Protein AF-A0AAV6GV38-F1 (afdb_monomer)

Organism: NCBI:txid278164

Secondary structure (DSSP, 8-state):
--HHHHHHHHHHHHHHHHHHHHHTTS---PPPP-----------------------S-----------HHHHHHHHHHHHHHHHHHHHHHHHHHHHHHHHHHHHH-TTSHHHHHHHHHHHHHHHHHHHHHHHHHHHHHHHHHHHHHHHH-TTSHHHHHHHHHHHHHHHHHHHHHHHHHHHHHHHHHHHHHHHHHHHHHHTT-

Sequence (202 aa):
MMRDRLSHLQALSESEEHLAQLEESEYGEGPGLDGDDAVSVATVSVVDTFTSVDLEEDLAPQAVVWDNGEEVEEVLVEAQEVRREVQMMRLDVRRLREQNARLLSEPTRTTTIKRDSNAIAGDIKTRGQDTLARLRKMDAHARELEDEHGVNSAVARIARTQYACLSNGFRDAMADYNAAEMSHRDTCKAHIQRQMEIVGRD

Solvent-accessible surface area (backbone atoms only — not comparable to full-atom values): 11869 Å² total; per-residue (Å²): 132,68,65,68,59,52,54,54,51,50,54,51,54,58,50,53,58,58,52,56,62,56,63,70,67,79,76,76,85,83,85,81,92,82,85,90,85,90,82,83,93,74,90,79,77,91,70,85,84,73,82,76,75,80,81,79,75,78,75,67,84,75,75,76,76,77,78,59,58,65,62,43,48,53,48,48,54,55,46,50,54,51,50,51,51,42,52,51,44,44,52,48,42,52,51,33,48,53,38,55,51,44,47,73,76,37,76,90,54,38,71,62,45,48,52,53,34,53,49,44,56,48,51,44,53,53,52,49,52,54,48,50,54,50,52,51,51,45,50,51,52,21,49,52,37,22,74,75,62,33,72,84,29,69,57,18,44,50,31,46,50,49,42,54,53,49,53,50,53,39,51,52,42,52,51,51,40,53,50,47,53,50,52,48,51,53,50,52,50,54,51,52,51,52,53,50,59,62,66,69,71,114

Mean predicted aligned error: 16.33 Å

Structure (mmCIF, N/CA/C/O backbone):
data_AF-A0AAV6GV38-F1
#
_entry.id   AF-A0AAV6GV38-F1
#
loop_
_atom_site.group_PDB
_atom_site.id
_atom_site.type_symbol
_atom_site.label_atom_id
_atom_site.label_alt_id
_atom_site.label_comp_id
_atom_site.label_asym_id
_atom_site.label_entity_id
_atom_site.label_seq_id
_atom_site.pdbx_PDB_ins_code
_atom_site.Cartn_x
_atom_site.Cartn_y
_atom_site.Cartn_z
_atom_site.occupancy
_atom_site.B_iso_or_equiv
_atom_site.auth_seq_id
_atom_site.auth_comp_id
_atom_site.auth_asym_id
_atom_site.auth_atom_id
_atom_site.pdbx_PDB_model_num
ATOM 1 N N . MET A 1 1 ? -37.420 -20.031 -19.394 1.00 60.53 1 MET A N 1
ATOM 2 C CA . MET A 1 1 ? -35.999 -19.845 -19.025 1.00 60.53 1 MET A CA 1
ATOM 3 C C . MET A 1 1 ? -35.378 -20.978 -18.193 1.00 60.53 1 MET A C 1
ATOM 5 O O . MET A 1 1 ? -34.167 -20.957 -18.052 1.00 60.53 1 MET A O 1
ATOM 9 N N . MET A 1 2 ? -36.115 -21.978 -17.671 1.00 57.03 2 MET A N 1
ATOM 10 C CA . MET A 1 2 ? -35.484 -23.164 -17.033 1.00 57.03 2 MET A CA 1
ATOM 11 C C . MET A 1 2 ? -35.423 -24.418 -17.925 1.00 57.03 2 MET A C 1
ATOM 13 O O . MET A 1 2 ? -34.635 -25.311 -17.644 1.00 57.03 2 MET A O 1
ATOM 17 N N . ARG A 1 3 ? -36.212 -24.488 -19.010 1.00 56.91 3 ARG A N 1
ATOM 18 C CA . ARG A 1 3 ? -36.193 -25.631 -19.943 1.00 56.91 3 ARG A CA 1
ATOM 19 C C . ARG A 1 3 ? -34.874 -25.751 -20.710 1.00 56.91 3 ARG A C 1
ATOM 21 O O . ARG A 1 3 ? -34.364 -26.854 -20.815 1.00 56.91 3 ARG A O 1
ATOM 28 N N . ASP A 1 4 ? -34.288 -24.627 -21.125 1.00 62.75 4 ASP A N 1
ATOM 29 C CA . ASP A 1 4 ? -33.063 -24.619 -21.944 1.00 62.75 4 ASP A CA 1
ATOM 30 C C . ASP A 1 4 ? -31.820 -25.123 -21.199 1.00 62.75 4 ASP A C 1
ATOM 32 O O . ASP A 1 4 ? -30.881 -25.627 -21.806 1.00 62.75 4 ASP A O 1
ATOM 36 N N . ARG A 1 5 ? -31.808 -25.016 -19.865 1.00 69.31 5 ARG A N 1
ATOM 37 C CA . ARG A 1 5 ? -30.704 -25.539 -19.049 1.00 69.31 5 ARG A CA 1
ATOM 38 C C . ARG A 1 5 ? -30.784 -27.051 -18.860 1.00 69.31 5 ARG A C 1
ATOM 40 O O . ARG A 1 5 ? -29.746 -27.688 -18.727 1.00 69.31 5 ARG A O 1
ATOM 47 N N . LEU A 1 6 ? -31.991 -27.619 -18.867 1.00 64.00 6 LEU A N 1
ATOM 48 C CA . LEU A 1 6 ? -32.180 -29.064 -18.733 1.00 64.00 6 LEU A CA 1
ATOM 49 C C . LEU A 1 6 ? -31.810 -29.798 -20.025 1.00 64.00 6 LEU A C 1
ATOM 51 O O . LEU A 1 6 ? -31.138 -30.821 -19.967 1.00 64.00 6 LEU A O 1
ATOM 55 N N . SER A 1 7 ? -32.169 -29.239 -21.182 1.00 72.44 7 SER A N 1
ATOM 56 C CA . SER A 1 7 ? -31.786 -29.792 -22.486 1.00 72.44 7 SER A CA 1
ATOM 57 C C . SER A 1 7 ? -30.274 -29.740 -22.723 1.00 72.44 7 SER A C 1
ATOM 59 O O . SER A 1 7 ? -29.716 -30.689 -23.261 1.00 72.44 7 SER A O 1
ATOM 61 N N . HIS A 1 8 ? -29.587 -28.689 -22.261 1.00 71.56 8 HIS A N 1
ATOM 62 C CA . HIS A 1 8 ? -28.124 -28.616 -22.351 1.00 71.56 8 HIS A CA 1
ATOM 63 C C . HIS A 1 8 ? -27.420 -29.635 -21.439 1.00 71.56 8 HIS A C 1
ATOM 65 O O . HIS A 1 8 ? -26.367 -30.152 -21.797 1.00 71.56 8 HIS A O 1
ATOM 71 N N . LEU A 1 9 ? -27.980 -29.943 -20.264 1.00 70.50 9 LEU A N 1
ATOM 72 C CA . LEU A 1 9 ? -27.417 -30.973 -19.383 1.00 70.50 9 LEU A CA 1
ATOM 73 C C . LEU A 1 9 ? -27.685 -32.393 -19.900 1.00 70.50 9 LEU A C 1
ATOM 75 O O . LEU A 1 9 ? -26.805 -33.239 -19.783 1.00 70.50 9 LEU A O 1
ATOM 79 N N . GLN A 1 10 ? -28.839 -32.647 -20.527 1.00 67.25 10 GLN A N 1
ATOM 80 C CA . GLN A 1 10 ? -29.093 -33.935 -21.189 1.00 67.25 10 GLN A CA 1
ATOM 81 C C . GLN A 1 10 ? -28.156 -34.164 -22.380 1.00 67.25 10 GLN A C 1
ATOM 83 O O . GLN A 1 10 ? -27.603 -35.249 -22.503 1.00 67.25 10 GLN A O 1
ATOM 88 N N . ALA A 1 11 ? -27.887 -33.133 -23.187 1.00 68.25 11 ALA A N 1
ATOM 89 C CA . ALA A 1 11 ? -26.961 -33.244 -24.315 1.00 68.25 11 ALA A CA 1
ATOM 90 C C . ALA A 1 11 ? -25.514 -33.556 -23.884 1.00 68.25 11 ALA A C 1
ATOM 92 O O . ALA A 1 11 ? -24.800 -34.266 -24.587 1.00 68.25 11 ALA A O 1
ATOM 93 N N . LEU A 1 12 ? -25.077 -33.050 -22.723 1.00 69.00 12 LEU A N 1
ATOM 94 C CA . LEU A 1 12 ? -23.755 -33.374 -22.176 1.00 69.00 12 LEU A CA 1
ATOM 95 C C . LEU A 1 12 ? -23.688 -34.822 -21.670 1.00 69.00 12 LEU A C 1
ATOM 97 O O . LEU A 1 12 ? -22.706 -35.505 -21.950 1.00 69.00 12 LEU A O 1
ATOM 101 N N . SER A 1 13 ? -24.751 -35.303 -21.018 1.00 69.31 13 SER A N 1
ATOM 102 C CA . SER A 1 13 ? -24.860 -36.695 -20.557 1.00 69.31 13 SER A CA 1
ATOM 103 C C . SER A 1 13 ? -24.830 -37.692 -21.720 1.00 69.31 13 SER A C 1
ATOM 105 O O . SER A 1 13 ? -24.136 -38.698 -21.645 1.00 69.31 13 SER A O 1
ATOM 107 N N . GLU A 1 14 ? -25.535 -37.398 -22.816 1.00 68.88 14 GLU A N 1
ATOM 108 C CA . GLU A 1 14 ? -25.536 -38.241 -24.021 1.00 68.88 14 GLU A CA 1
ATOM 109 C C . GLU A 1 14 ? -24.159 -38.250 -24.716 1.00 68.88 14 GLU A C 1
ATOM 111 O O . GLU A 1 14 ? -23.768 -39.249 -25.318 1.00 68.88 14 GLU A O 1
ATOM 116 N N . SER A 1 15 ? -23.385 -37.162 -24.600 1.00 64.12 15 SER A N 1
ATOM 117 C CA . SER A 1 15 ? -22.024 -37.092 -25.151 1.00 64.12 15 SER A CA 1
ATOM 118 C C . SER A 1 15 ? -20.988 -37.874 -24.330 1.00 64.12 15 SER A C 1
ATOM 120 O O . SER A 1 15 ? -20.063 -38.438 -24.913 1.00 64.12 15 SER A O 1
ATOM 122 N N . GLU A 1 16 ? -21.153 -37.958 -23.004 1.00 62.72 16 GLU A N 1
ATOM 123 C CA . GLU A 1 16 ? -20.277 -38.748 -22.122 1.00 62.72 16 GLU A CA 1
ATOM 124 C C . GLU A 1 16 ? -20.465 -40.256 -22.338 1.00 62.72 16 GLU A C 1
ATOM 126 O O . GLU A 1 16 ? -19.482 -40.995 -22.387 1.00 62.72 16 GLU A O 1
ATOM 131 N N . GLU A 1 17 ? -21.700 -40.714 -22.565 1.00 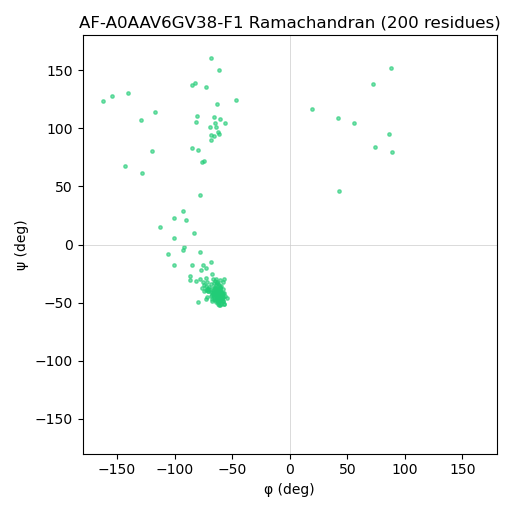59.31 17 GLU A N 1
ATOM 132 C CA . GLU A 1 17 ? -21.974 -42.121 -22.893 1.00 59.31 17 GLU A CA 1
ATOM 133 C C . GLU A 1 17 ? -21.335 -42.546 -24.227 1.00 59.31 17 GLU A C 1
ATOM 135 O O . GLU A 1 17 ? -20.883 -43.684 -24.372 1.00 59.31 17 GLU A O 1
ATOM 140 N N . HIS A 1 18 ? -21.235 -41.627 -25.190 1.00 51.41 18 HIS A N 1
ATOM 141 C CA . HIS A 1 18 ? -20.585 -41.885 -26.476 1.00 51.41 18 HIS A CA 1
ATOM 142 C C . HIS A 1 18 ? -19.047 -41.876 -26.382 1.00 51.41 18 HIS A C 1
ATOM 144 O O . HIS A 1 18 ? -18.374 -42.474 -27.225 1.00 51.41 18 HIS A O 1
ATOM 150 N N . LEU A 1 19 ? -18.480 -41.221 -25.362 1.00 53.31 19 LEU A N 1
ATOM 151 C CA . LEU A 1 19 ? -17.041 -41.233 -25.090 1.00 53.31 19 LEU A CA 1
ATOM 152 C C . LEU A 1 19 ? -16.612 -42.558 -24.438 1.00 53.31 19 LEU A C 1
ATOM 154 O O . LEU A 1 19 ? -15.578 -43.111 -24.803 1.00 53.31 19 LEU A O 1
ATOM 158 N N . ALA A 1 20 ? -17.448 -43.110 -23.550 1.00 57.47 20 ALA A N 1
ATOM 159 C CA . ALA A 1 20 ? -17.208 -44.402 -22.903 1.00 57.47 20 ALA A CA 1
ATOM 160 C C . ALA A 1 20 ? -17.230 -45.584 -23.896 1.00 57.47 20 ALA A C 1
ATOM 162 O O . ALA A 1 20 ? -16.459 -46.528 -23.756 1.00 57.47 20 ALA A O 1
ATOM 163 N N . GLN A 1 21 ? -18.052 -45.508 -24.951 1.00 53.94 21 GLN A N 1
ATOM 164 C CA . GLN A 1 21 ? -18.095 -46.535 -26.006 1.00 53.94 21 GLN A CA 1
ATOM 165 C C . GLN A 1 21 ? -16.868 -46.520 -26.933 1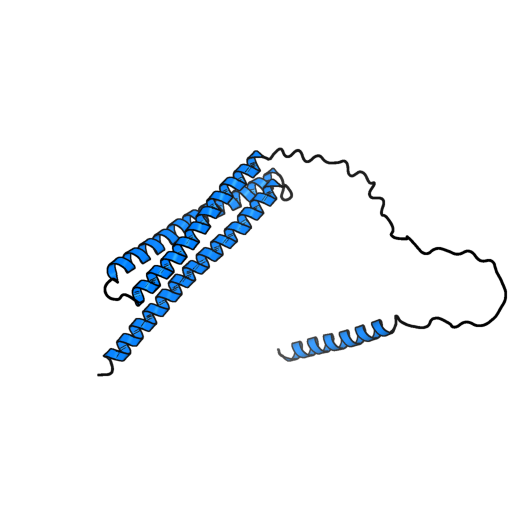.00 53.94 21 GLN A C 1
ATOM 167 O O . GLN A 1 21 ? -16.592 -47.521 -27.592 1.00 53.94 21 GLN A O 1
ATOM 172 N N . LEU A 1 22 ? -16.121 -45.411 -26.995 1.00 52.25 22 LEU A N 1
ATOM 173 C CA . LEU A 1 22 ? -14.872 -45.340 -27.761 1.00 52.25 22 LEU A CA 1
ATOM 174 C C . LEU A 1 22 ? -13.693 -45.944 -26.981 1.00 52.25 22 LEU A C 1
ATOM 176 O O . LEU A 1 22 ? -12.823 -46.559 -27.596 1.00 52.25 22 LEU A O 1
ATOM 180 N N . GLU A 1 23 ? -13.706 -45.847 -25.648 1.00 52.12 23 GLU A N 1
ATOM 181 C CA . GLU A 1 23 ? -12.650 -46.369 -24.767 1.00 52.12 23 GLU A CA 1
ATOM 182 C C . GLU A 1 23 ? -12.664 -47.911 -24.668 1.00 52.12 23 GLU A C 1
ATOM 184 O O . GLU A 1 23 ? -11.613 -48.539 -24.560 1.00 52.12 23 GLU A O 1
ATOM 189 N N . GLU A 1 24 ? -13.830 -48.555 -24.821 1.00 48.19 24 GLU A N 1
ATOM 190 C CA . GLU A 1 24 ? -13.944 -50.027 -24.860 1.00 48.19 24 GLU A CA 1
ATOM 191 C C . GLU A 1 24 ? -13.531 -50.661 -26.206 1.00 48.19 24 GLU A C 1
ATOM 193 O O . GLU A 1 24 ? -13.438 -51.885 -26.306 1.00 48.19 24 GLU A O 1
ATOM 198 N N . SER A 1 25 ? -13.236 -49.863 -27.242 1.00 42.81 25 SER A N 1
ATOM 199 C CA . SER A 1 25 ? -12.821 -50.374 -28.562 1.00 42.81 25 SER A CA 1
ATOM 200 C C . SER A 1 25 ? -11.300 -50.497 -28.757 1.00 42.81 25 SER A C 1
ATOM 202 O O . SER A 1 25 ? -10.858 -51.053 -29.761 1.00 42.81 25 SER A O 1
ATOM 204 N N . GLU A 1 26 ? -10.492 -50.046 -27.787 1.00 46.06 26 GLU A N 1
ATOM 205 C CA . GLU A 1 26 ? -9.019 -50.035 -27.860 1.00 46.06 26 GLU A CA 1
ATOM 206 C C . GLU A 1 26 ? -8.350 -51.197 -27.091 1.00 46.06 26 GLU A C 1
ATOM 208 O O . GLU A 1 26 ? -7.183 -51.119 -26.722 1.00 46.06 26 GLU A O 1
ATOM 213 N N . TYR A 1 27 ? -9.060 -52.309 -26.853 1.00 43.47 27 TYR A N 1
ATOM 214 C CA . TYR A 1 27 ? -8.482 -53.530 -26.264 1.00 43.47 27 TYR A CA 1
ATOM 215 C C . TYR A 1 27 ? -9.096 -54.804 -26.874 1.00 43.47 27 TYR A C 1
ATOM 217 O O . TYR A 1 27 ? -9.803 -55.558 -26.208 1.00 43.47 27 TYR A O 1
ATOM 225 N N . GLY A 1 28 ? -8.827 -55.052 -28.160 1.00 40.06 28 GLY A N 1
ATOM 226 C CA . GLY A 1 28 ? -9.251 -56.261 -28.877 1.00 40.06 28 GLY A CA 1
ATOM 227 C C . GLY A 1 28 ? -8.082 -57.125 -29.368 1.00 40.06 28 GLY A C 1
ATOM 228 O O . GLY A 1 28 ? -7.344 -56.714 -30.253 1.00 40.06 28 G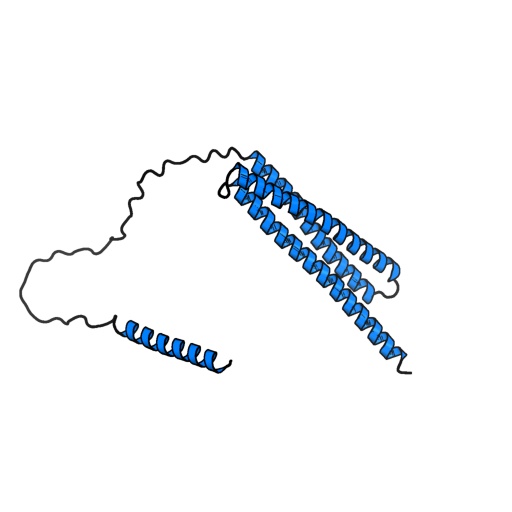LY A O 1
ATOM 229 N N . GLU A 1 29 ? -7.978 -58.328 -28.792 1.00 39.69 29 GLU A N 1
ATOM 230 C CA . GLU A 1 29 ? -7.448 -59.588 -29.359 1.00 39.69 29 GLU A CA 1
ATOM 231 C C . GLU A 1 29 ? -6.021 -59.644 -29.948 1.00 39.69 29 GLU A C 1
ATOM 233 O O . GLU A 1 29 ? -5.762 -59.324 -31.106 1.00 39.69 29 GLU A O 1
ATOM 238 N N . GLY A 1 30 ? -5.105 -60.253 -29.183 1.00 48.97 30 GLY A N 1
ATOM 239 C CA . GLY A 1 30 ? -3.930 -60.935 -29.738 1.00 48.97 30 GLY A CA 1
ATOM 240 C C . GLY A 1 30 ? -4.279 -62.377 -30.149 1.00 48.97 30 GLY A C 1
ATOM 241 O O . GLY A 1 30 ? -4.967 -63.057 -29.384 1.00 48.97 30 GLY A O 1
ATOM 242 N N . PRO A 1 31 ? -3.824 -62.886 -31.311 1.00 43.34 31 PRO A N 1
ATOM 243 C CA . PRO A 1 31 ? -4.108 -64.259 -31.704 1.00 43.34 31 PRO A CA 1
ATOM 244 C C . PRO A 1 31 ? -3.138 -65.246 -31.040 1.00 43.34 31 PRO A C 1
ATOM 246 O O . PRO A 1 31 ? -1.937 -64.997 -30.916 1.00 43.34 31 PRO A O 1
ATOM 249 N N . GLY A 1 32 ? -3.708 -66.373 -30.610 1.00 40.00 32 GLY A N 1
ATOM 250 C CA . GLY A 1 32 ? -3.024 -67.509 -30.008 1.00 40.00 32 GLY A CA 1
ATOM 251 C C . GLY A 1 32 ? -2.119 -68.277 -30.974 1.00 40.00 32 GLY A C 1
ATOM 252 O O . GLY A 1 32 ? -2.223 -68.184 -32.194 1.00 40.00 32 GLY A O 1
ATOM 253 N N . LEU A 1 33 ? -1.208 -69.030 -30.364 1.00 43.12 33 LEU A N 1
ATOM 254 C CA . LEU A 1 33 ? -0.231 -69.911 -30.994 1.00 43.12 33 LEU A CA 1
ATOM 255 C C . LEU A 1 33 ? -0.903 -71.171 -31.554 1.00 43.12 33 LEU A C 1
ATOM 257 O O . LEU A 1 33 ? -1.646 -71.799 -30.811 1.00 43.12 33 LEU A O 1
ATOM 261 N N . ASP A 1 34 ? -0.548 -71.576 -32.778 1.00 36.25 34 ASP A N 1
ATOM 262 C CA . ASP A 1 34 ? -0.490 -72.983 -33.210 1.00 36.25 34 ASP A CA 1
ATOM 263 C C . ASP A 1 34 ? 0.367 -73.136 -34.493 1.00 36.25 34 ASP A C 1
ATOM 265 O O . ASP A 1 34 ? 0.073 -72.527 -35.518 1.00 36.25 34 ASP A O 1
ATOM 269 N N . GLY A 1 35 ? 1.404 -73.986 -34.429 1.00 37.22 35 GLY A N 1
ATOM 270 C CA . GLY A 1 35 ? 1.782 -74.914 -35.513 1.00 37.22 35 GLY A CA 1
ATOM 271 C C . GLY A 1 35 ? 2.703 -74.480 -36.670 1.00 37.22 35 GLY A C 1
ATOM 272 O O . GLY A 1 35 ? 2.217 -74.082 -37.719 1.00 37.22 35 GLY A O 1
ATOM 273 N N . ASP A 1 36 ? 3.999 -74.776 -36.492 1.00 38.00 36 ASP A N 1
ATOM 274 C CA . ASP A 1 36 ? 4.986 -75.342 -37.442 1.00 38.00 36 ASP A CA 1
ATOM 275 C C . ASP A 1 36 ? 5.607 -74.559 -38.636 1.00 38.00 36 ASP A C 1
ATOM 277 O O . ASP A 1 36 ? 4.959 -73.882 -39.426 1.00 38.00 36 ASP A O 1
ATOM 281 N N . ASP A 1 37 ? 6.926 -74.798 -38.765 1.00 37.69 37 ASP A N 1
ATOM 282 C CA . ASP A 1 37 ? 7.889 -74.544 -39.857 1.00 37.69 37 ASP A CA 1
ATOM 283 C C . ASP A 1 37 ? 8.670 -73.203 -39.957 1.00 37.69 37 ASP A C 1
ATOM 285 O O . ASP A 1 37 ? 8.427 -72.319 -40.772 1.00 37.69 37 ASP A O 1
ATOM 289 N N . ALA A 1 38 ? 9.726 -73.152 -39.127 1.00 46.44 38 ALA A N 1
ATOM 290 C CA . ALA A 1 38 ? 11.119 -72.729 -39.374 1.00 46.44 38 ALA A CA 1
ATOM 291 C C . ALA A 1 38 ? 11.450 -71.485 -40.231 1.00 46.44 38 ALA A C 1
ATOM 293 O O . ALA A 1 38 ? 11.529 -71.610 -41.444 1.00 46.44 38 ALA A O 1
ATOM 294 N N . VAL A 1 39 ? 11.936 -70.393 -39.600 1.00 37.84 39 VAL A N 1
ATOM 295 C CA . VAL A 1 39 ? 13.066 -69.558 -40.099 1.00 37.84 39 VAL A CA 1
ATOM 296 C C . VAL A 1 39 ? 13.797 -68.831 -38.941 1.00 37.84 39 VAL A C 1
ATOM 298 O O . VAL A 1 39 ? 13.189 -68.137 -38.138 1.00 37.84 39 VAL A O 1
ATOM 301 N N . SER A 1 40 ? 15.126 -69.009 -38.908 1.00 43.62 40 SER A N 1
ATOM 302 C CA . SER A 1 40 ? 16.222 -68.176 -38.358 1.00 43.62 40 SER A CA 1
ATOM 303 C C . SER A 1 40 ? 15.933 -67.086 -37.304 1.00 43.62 40 SER A C 1
ATOM 305 O O . SER A 1 40 ? 15.381 -66.029 -37.593 1.00 43.62 40 SER A O 1
ATOM 307 N N . VAL A 1 41 ? 16.514 -67.281 -36.117 1.00 41.53 41 VAL A N 1
ATOM 308 C CA . VAL A 1 41 ? 16.600 -66.334 -34.993 1.00 41.53 41 VAL A CA 1
ATOM 309 C C . VAL A 1 41 ? 17.409 -65.079 -35.353 1.00 41.53 41 VAL A C 1
ATOM 311 O O . VAL A 1 41 ? 18.607 -65.164 -35.617 1.00 41.53 41 VAL A O 1
ATOM 314 N N . ALA A 1 42 ? 16.782 -63.907 -35.250 1.00 42.66 42 ALA A N 1
ATOM 315 C CA . ALA A 1 42 ? 17.460 -62.636 -35.007 1.00 42.66 42 ALA A CA 1
ATOM 316 C C . ALA A 1 42 ? 16.761 -61.944 -33.829 1.00 42.66 42 ALA A C 1
ATOM 318 O O . ALA A 1 42 ? 15.627 -61.484 -33.934 1.00 42.66 42 ALA A O 1
ATOM 319 N N . THR A 1 43 ? 17.423 -61.923 -32.675 1.00 39.94 43 THR A N 1
ATOM 320 C CA . THR A 1 43 ? 16.964 -61.221 -31.474 1.00 39.94 43 THR A CA 1
ATOM 321 C C . THR A 1 43 ? 17.055 -59.714 -31.705 1.00 39.94 43 THR A C 1
ATOM 323 O O . THR A 1 43 ? 18.143 -59.142 -31.621 1.00 39.94 43 THR A O 1
ATOM 326 N N . VAL A 1 44 ? 15.929 -59.066 -32.005 1.00 42.16 44 VAL A N 1
ATOM 327 C CA . VAL A 1 44 ? 15.835 -57.601 -32.026 1.00 42.16 44 VAL A CA 1
ATOM 328 C C . VAL A 1 44 ? 15.631 -57.124 -30.591 1.00 42.16 44 VAL A C 1
ATOM 330 O O . VAL A 1 44 ? 14.568 -57.292 -29.999 1.00 42.16 44 VAL A O 1
ATOM 333 N N . SER A 1 45 ? 16.698 -56.570 -30.021 1.00 43.50 45 SER A N 1
ATOM 334 C CA . SER A 1 45 ? 16.682 -55.839 -28.757 1.00 43.50 45 SER A CA 1
ATOM 335 C C . SER A 1 45 ? 15.844 -54.573 -28.929 1.00 43.50 45 SER A C 1
ATOM 337 O O . SER A 1 45 ? 16.297 -53.616 -29.550 1.00 43.50 45 SER A O 1
ATOM 339 N N . VAL A 1 46 ? 14.627 -54.563 -28.387 1.00 50.16 46 VAL A N 1
ATOM 340 C CA . VAL A 1 46 ? 13.797 -53.356 -28.292 1.00 50.16 46 VAL A CA 1
ATOM 341 C C . VAL A 1 46 ? 14.285 -52.540 -27.098 1.00 50.16 46 VAL A C 1
ATOM 343 O O . VAL A 1 46 ? 13.748 -52.647 -26.000 1.00 50.16 46 VAL A O 1
ATOM 346 N N . VAL A 1 47 ? 15.351 -51.769 -27.297 1.00 45.38 47 VAL A N 1
ATOM 347 C CA . VAL A 1 47 ? 15.763 -50.704 -26.376 1.00 45.38 47 VAL A CA 1
ATOM 348 C C . VAL A 1 47 ? 16.244 -49.527 -27.223 1.00 45.38 47 VAL A C 1
ATOM 350 O O . VAL A 1 47 ? 17.044 -49.714 -28.135 1.00 45.38 47 VAL A O 1
ATOM 353 N N . ASP A 1 48 ? 15.720 -48.347 -26.898 1.00 48.12 48 ASP A N 1
ATOM 354 C CA . ASP A 1 48 ? 15.990 -47.024 -27.467 1.00 48.12 48 ASP A CA 1
ATOM 355 C C . ASP A 1 48 ? 15.408 -46.721 -28.848 1.00 48.12 48 ASP A C 1
ATOM 357 O O . ASP A 1 48 ? 16.066 -46.714 -29.885 1.00 48.12 48 ASP A O 1
ATOM 361 N N . THR A 1 49 ? 14.143 -46.311 -28.836 1.00 47.81 49 THR A N 1
ATOM 362 C CA . THR A 1 49 ? 13.666 -45.313 -29.800 1.00 47.81 49 THR A CA 1
ATOM 363 C C . THR A 1 49 ? 12.965 -44.190 -29.047 1.00 47.81 49 THR A C 1
ATOM 365 O O . THR A 1 49 ? 11.780 -43.931 -29.222 1.00 47.81 49 THR A O 1
ATOM 368 N N . PHE A 1 50 ? 13.715 -43.511 -28.177 1.00 43.06 50 PHE A N 1
ATOM 369 C CA . PHE A 1 50 ? 13.444 -42.102 -27.913 1.00 43.06 50 PHE A CA 1
ATOM 370 C C . PHE A 1 50 ? 14.086 -41.357 -29.077 1.00 43.06 50 PHE A C 1
ATOM 372 O O . PHE A 1 50 ? 15.306 -41.369 -29.237 1.00 43.06 50 PHE A O 1
ATOM 379 N N . THR A 1 51 ? 13.275 -40.770 -29.945 1.00 51.09 51 THR A N 1
ATOM 380 C CA . THR A 1 51 ? 13.763 -39.872 -30.989 1.00 51.09 51 THR A CA 1
ATOM 381 C C . THR A 1 51 ? 14.416 -38.668 -30.318 1.00 51.09 51 THR A C 1
ATOM 383 O O . THR A 1 51 ? 13.729 -37.740 -29.894 1.00 51.09 51 THR A O 1
ATOM 386 N N . SER A 1 52 ? 15.743 -38.707 -30.190 1.00 53.53 52 SER A N 1
ATOM 387 C CA . SER A 1 52 ? 16.559 -37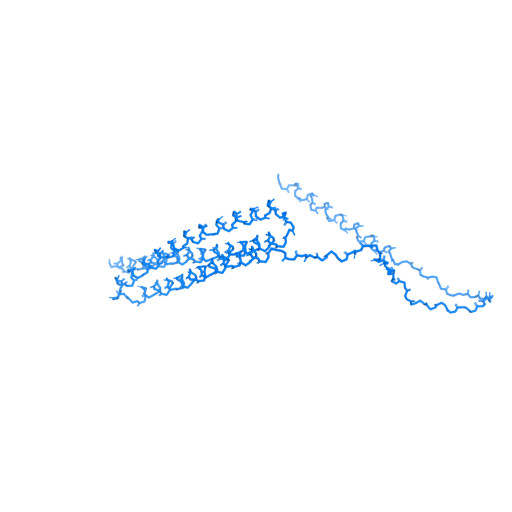.533 -29.907 1.00 53.53 52 SER A CA 1
ATOM 388 C C . SER A 1 52 ? 16.406 -36.600 -31.101 1.00 53.53 52 SER A C 1
ATOM 390 O O . SER A 1 52 ? 16.951 -36.858 -32.172 1.00 53.53 52 SER A O 1
ATOM 392 N N . VAL A 1 53 ? 15.580 -35.567 -30.951 1.00 50.59 53 VAL A N 1
ATOM 393 C CA . VAL A 1 53 ? 15.556 -34.455 -31.898 1.00 50.59 53 VAL A CA 1
ATOM 394 C C . VAL A 1 53 ? 16.908 -33.770 -31.751 1.00 50.59 53 VAL A C 1
ATOM 396 O O . VAL A 1 53 ? 17.195 -33.199 -30.700 1.00 50.59 53 VAL A O 1
ATOM 399 N N . ASP A 1 54 ? 17.750 -33.904 -32.770 1.00 52.12 54 ASP A N 1
ATOM 400 C CA . ASP A 1 54 ? 19.045 -33.238 -32.848 1.00 52.12 54 ASP A CA 1
ATOM 401 C C . ASP A 1 54 ? 18.792 -31.727 -32.942 1.00 52.12 54 ASP A C 1
ATOM 403 O O . ASP A 1 54 ? 18.515 -31.175 -34.005 1.00 52.12 54 ASP A O 1
ATOM 407 N N . LEU A 1 55 ? 18.797 -31.055 -31.790 1.00 55.28 55 LEU A N 1
ATOM 408 C CA . LEU A 1 55 ? 18.689 -29.600 -31.645 1.00 55.28 55 LEU A CA 1
ATOM 409 C C . LEU A 1 55 ? 20.039 -28.927 -31.961 1.00 55.28 55 LEU A C 1
ATOM 411 O O . LEU A 1 55 ? 20.464 -28.012 -31.262 1.00 55.28 55 LEU A O 1
ATOM 415 N N . GLU A 1 56 ? 20.724 -29.379 -33.015 1.00 53.38 56 GLU A N 1
ATOM 416 C CA . GLU A 1 56 ? 21.941 -28.745 -33.543 1.00 53.38 56 GLU A CA 1
ATOM 417 C C . GLU A 1 56 ? 21.626 -27.686 -34.619 1.00 53.38 56 GLU A C 1
ATOM 419 O O . GLU A 1 56 ? 22.479 -27.316 -35.424 1.00 53.38 56 GLU A O 1
ATOM 424 N N . GLU A 1 57 ? 20.401 -27.154 -34.639 1.00 55.06 57 GLU A N 1
ATOM 425 C CA . GLU A 1 57 ? 20.052 -25.999 -35.466 1.00 55.06 57 GLU A CA 1
ATOM 426 C C . GLU A 1 57 ? 20.419 -24.703 -34.721 1.00 55.06 57 GLU A C 1
ATOM 428 O O . GLU A 1 57 ? 19.618 -24.105 -34.009 1.00 55.06 57 GLU A O 1
ATOM 433 N N . ASP A 1 58 ? 21.696 -24.336 -34.839 1.00 56.25 58 ASP A N 1
ATOM 434 C CA . ASP A 1 58 ? 22.245 -22.975 -34.748 1.00 56.25 58 ASP A CA 1
ATOM 435 C C . ASP A 1 58 ? 21.699 -22.075 -33.617 1.00 56.25 58 ASP A C 1
ATOM 437 O O . ASP A 1 58 ? 21.407 -20.891 -33.801 1.00 56.25 58 ASP A O 1
ATOM 441 N N . LEU A 1 59 ? 21.609 -22.607 -32.393 1.00 54.97 59 LEU A N 1
ATOM 442 C CA . LEU A 1 59 ? 21.532 -21.775 -31.192 1.00 54.97 59 LEU A CA 1
ATOM 443 C C . LEU A 1 59 ? 22.925 -21.207 -30.923 1.00 54.97 59 LEU A C 1
ATOM 445 O O . LEU A 1 59 ? 23.614 -21.616 -29.985 1.00 54.97 59 LEU A O 1
ATOM 449 N N . ALA A 1 60 ? 23.351 -20.259 -31.761 1.00 58.16 60 ALA A N 1
ATOM 450 C CA . ALA A 1 60 ? 24.468 -19.396 -31.425 1.00 58.16 60 ALA A CA 1
ATOM 451 C C . ALA A 1 60 ? 24.232 -18.904 -29.987 1.00 58.16 60 ALA A C 1
ATOM 453 O O . ALA A 1 60 ? 23.146 -18.379 -29.711 1.00 58.16 60 ALA A O 1
ATOM 454 N N . PRO A 1 61 ? 25.173 -19.104 -29.044 1.00 54.28 61 PRO A N 1
ATOM 455 C CA . PRO A 1 61 ? 25.029 -18.561 -27.708 1.00 54.28 61 PRO A CA 1
ATOM 456 C C . PRO A 1 61 ? 24.973 -17.042 -27.851 1.00 54.28 61 PRO A C 1
ATOM 458 O O . PRO A 1 61 ? 25.998 -16.369 -27.960 1.00 54.28 61 PRO A O 1
ATOM 461 N N . GLN A 1 62 ? 23.756 -16.502 -27.901 1.00 55.81 62 GLN A N 1
ATOM 462 C CA . GLN A 1 62 ? 23.502 -15.080 -27.850 1.00 55.81 62 GLN A CA 1
ATOM 463 C C . GLN A 1 62 ? 23.887 -14.678 -26.433 1.00 55.81 62 GLN A C 1
ATOM 465 O O . GLN A 1 62 ? 23.094 -14.788 -25.498 1.00 55.81 62 GLN A O 1
ATOM 470 N N . ALA A 1 63 ? 25.152 -14.304 -26.247 1.00 51.59 63 ALA A N 1
ATOM 471 C CA . ALA A 1 63 ? 25.595 -13.683 -25.019 1.00 51.59 63 ALA A CA 1
ATOM 472 C C . ALA A 1 63 ? 24.710 -12.449 -24.820 1.00 51.59 63 ALA A C 1
ATOM 474 O O . ALA A 1 63 ? 24.839 -11.457 -25.539 1.00 51.59 63 ALA A O 1
ATOM 475 N N . VAL A 1 64 ? 23.755 -12.544 -23.893 1.00 59.38 64 VAL A N 1
ATOM 476 C CA . VAL A 1 64 ? 22.981 -11.394 -23.441 1.00 59.38 64 VAL A CA 1
ATOM 477 C C . VAL A 1 64 ? 23.978 -10.539 -22.679 1.00 59.38 64 VAL A C 1
ATOM 479 O O . VAL A 1 64 ? 24.281 -1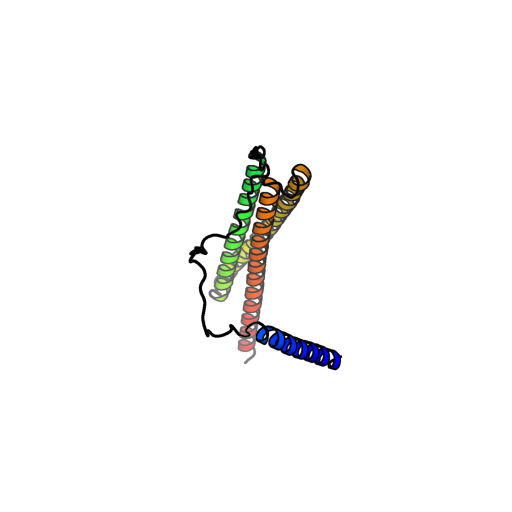0.804 -21.516 1.00 59.38 64 VAL A O 1
ATOM 482 N N . VAL A 1 65 ? 24.567 -9.568 -23.371 1.00 55.50 65 VAL A N 1
ATOM 483 C CA . VAL A 1 65 ? 25.329 -8.506 -22.726 1.00 55.50 65 VAL A CA 1
ATOM 484 C C . VAL A 1 65 ? 24.334 -7.797 -21.814 1.00 55.50 65 VAL A C 1
ATOM 486 O O . VAL A 1 65 ? 23.391 -7.166 -22.285 1.00 55.50 65 VAL A O 1
ATOM 489 N N . TRP A 1 66 ? 24.480 -8.004 -20.506 1.00 62.19 66 TRP A N 1
ATOM 490 C CA . TRP A 1 66 ? 23.633 -7.396 -19.486 1.00 62.19 66 TRP A CA 1
ATOM 491 C C . TRP A 1 66 ? 24.055 -5.933 -19.312 1.00 62.19 66 TRP A C 1
ATOM 493 O O . TRP A 1 66 ? 24.697 -5.576 -18.330 1.00 62.19 66 TRP A O 1
ATOM 503 N N . ASP A 1 67 ? 23.760 -5.108 -20.315 1.00 66.31 67 ASP A N 1
ATOM 504 C CA . ASP A 1 67 ? 24.112 -3.681 -20.333 1.00 66.31 67 ASP A CA 1
ATOM 505 C C . ASP A 1 67 ? 23.192 -2.856 -19.405 1.00 66.31 67 ASP A C 1
ATOM 507 O O . ASP A 1 67 ? 23.545 -1.784 -18.930 1.00 66.31 67 ASP A O 1
ATOM 511 N N . ASN A 1 68 ? 22.043 -3.420 -19.018 1.00 75.75 68 ASN A N 1
ATOM 512 C CA . ASN A 1 68 ? 20.997 -2.737 -18.247 1.00 75.75 68 ASN A CA 1
ATOM 513 C C . ASN A 1 68 ? 21.140 -2.934 -16.722 1.00 75.75 68 ASN A C 1
ATOM 515 O O . ASN A 1 68 ? 20.154 -2.992 -15.986 1.00 75.75 68 ASN A O 1
ATOM 519 N N . GLY A 1 69 ? 22.365 -3.122 -16.223 1.00 86.31 69 GLY A N 1
ATOM 520 C CA . GLY A 1 69 ? 22.610 -3.366 -14.795 1.00 86.31 69 GLY A CA 1
ATOM 521 C C . GLY A 1 69 ? 22.183 -2.198 -13.898 1.00 86.31 69 GLY A C 1
ATOM 522 O O . GLY A 1 69 ? 21.605 -2.420 -12.837 1.00 86.31 69 GLY A O 1
ATOM 523 N N . GLU A 1 70 ? 22.427 -0.968 -14.351 1.00 91.50 70 GLU A N 1
ATOM 524 C CA . GLU A 1 70 ? 22.080 0.261 -13.626 1.00 91.50 70 GLU A CA 1
ATOM 525 C C . GLU A 1 70 ? 20.560 0.471 -13.540 1.00 91.50 70 GLU A C 1
ATOM 527 O O . GLU A 1 70 ? 20.036 0.714 -12.455 1.00 91.50 70 GLU A O 1
ATOM 532 N N . GLU A 1 71 ? 19.835 0.265 -14.643 1.00 94.44 71 GLU A N 1
ATOM 533 C CA . GLU A 1 71 ? 18.368 0.379 -14.689 1.00 94.44 71 GLU A CA 1
ATOM 534 C C . GLU A 1 71 ? 17.684 -0.664 -13.793 1.00 94.44 71 GLU A C 1
ATOM 536 O O . GLU A 1 71 ? 16.709 -0.378 -13.096 1.00 94.44 71 GLU A O 1
ATOM 541 N N . VAL A 1 72 ? 18.208 -1.897 -13.774 1.00 95.44 72 VAL A N 1
ATOM 542 C CA . VAL A 1 72 ? 17.705 -2.942 -12.872 1.00 95.44 72 VAL A CA 1
ATOM 543 C C . VAL A 1 72 ? 17.919 -2.540 -11.414 1.00 95.44 72 VAL A C 1
ATOM 545 O O . VAL A 1 72 ? 17.015 -2.736 -10.601 1.00 95.44 72 VAL A O 1
ATOM 548 N N . GLU A 1 73 ? 19.076 -1.973 -11.069 1.00 96.12 73 GLU A N 1
ATOM 549 C CA . GLU A 1 73 ? 19.338 -1.502 -9.708 1.00 96.12 73 GLU A CA 1
ATOM 550 C C . GLU A 1 73 ? 18.383 -0.366 -9.316 1.00 96.12 73 GLU A C 1
ATOM 552 O O . GLU A 1 73 ? 17.803 -0.414 -8.231 1.00 96.12 73 GLU A O 1
ATOM 557 N N . GLU A 1 74 ? 18.122 0.597 -10.207 1.00 96.25 74 GLU A N 1
ATOM 558 C CA . GLU A 1 74 ? 17.151 1.671 -9.962 1.00 96.25 74 GLU A CA 1
ATOM 559 C C . GLU A 1 74 ? 15.750 1.117 -9.656 1.00 96.25 74 GLU A C 1
ATOM 561 O O . GLU A 1 74 ? 15.139 1.471 -8.639 1.00 96.25 74 GLU A O 1
ATOM 566 N N . VAL A 1 75 ? 15.266 0.182 -10.481 1.00 97.62 75 VAL A N 1
ATOM 567 C CA . VAL A 1 75 ? 13.978 -0.496 -10.270 1.00 97.62 75 VAL A CA 1
ATOM 568 C C . VAL A 1 75 ? 13.940 -1.206 -8.915 1.00 97.62 75 VAL A C 1
ATOM 570 O O . VAL A 1 75 ? 12.921 -1.179 -8.215 1.00 97.62 75 VAL A O 1
ATOM 573 N N . LEU A 1 76 ? 15.032 -1.867 -8.525 1.00 97.81 76 LEU A N 1
ATOM 574 C CA . LEU A 1 76 ? 15.106 -2.594 -7.260 1.00 97.81 76 LEU A CA 1
ATOM 575 C C . LEU A 1 76 ? 15.154 -1.653 -6.053 1.00 97.81 76 LEU A C 1
ATOM 577 O O . LEU A 1 76 ? 14.496 -1.950 -5.052 1.00 97.81 76 LEU A O 1
ATOM 581 N N . VAL A 1 77 ? 15.856 -0.524 -6.141 1.00 98.00 77 VAL A N 1
ATOM 582 C CA . VAL A 1 77 ? 15.872 0.512 -5.098 1.00 98.00 77 VAL A CA 1
ATOM 583 C C . VAL A 1 77 ? 14.470 1.094 -4.908 1.00 98.00 77 VAL A C 1
ATOM 585 O O . VAL A 1 77 ? 13.960 1.105 -3.783 1.00 98.00 77 VAL A O 1
ATOM 588 N N . GLU A 1 78 ? 13.789 1.477 -5.991 1.00 97.50 78 GLU A N 1
ATOM 589 C CA . GLU A 1 78 ? 12.412 1.985 -5.927 1.00 97.50 78 GLU A CA 1
ATOM 590 C C . GLU A 1 78 ? 11.457 0.942 -5.312 1.00 97.50 78 GLU A C 1
ATOM 592 O O . GLU A 1 78 ? 10.660 1.241 -4.413 1.00 97.50 78 GLU A O 1
ATOM 597 N N . ALA A 1 79 ? 11.593 -0.322 -5.724 1.00 98.44 79 ALA A N 1
ATOM 598 C CA . ALA A 1 79 ? 10.812 -1.428 -5.183 1.00 98.44 79 ALA A CA 1
ATOM 599 C C . ALA A 1 79 ? 11.064 -1.661 -3.685 1.00 98.44 79 ALA A C 1
ATOM 601 O O . ALA A 1 79 ? 10.132 -1.991 -2.942 1.00 98.44 79 ALA A O 1
ATOM 602 N N . GLN A 1 80 ? 12.306 -1.516 -3.217 1.00 98.56 80 GLN A N 1
ATOM 603 C CA . GLN A 1 80 ? 12.655 -1.653 -1.802 1.00 98.56 80 GLN A CA 1
ATOM 604 C C . GLN A 1 80 ? 12.035 -0.543 -0.951 1.00 98.56 80 GLN A C 1
ATOM 606 O O . GLN A 1 80 ? 11.494 -0.838 0.121 1.00 98.56 80 GLN A O 1
ATOM 611 N N . GLU A 1 81 ? 12.049 0.703 -1.429 1.00 97.81 81 GLU A N 1
ATOM 612 C CA . GLU A 1 81 ? 11.399 1.818 -0.737 1.00 97.81 81 GLU A CA 1
ATOM 613 C C . GLU A 1 81 ? 9.899 1.562 -0.564 1.00 97.81 81 GLU A C 1
ATOM 615 O O . GLU A 1 81 ? 9.382 1.592 0.555 1.00 97.81 81 GLU A O 1
ATOM 620 N N . VAL A 1 82 ? 9.196 1.217 -1.647 1.00 98.50 82 VAL A N 1
ATOM 621 C CA . VAL A 1 82 ? 7.753 0.932 -1.593 1.00 98.50 82 VAL A CA 1
ATOM 622 C C . VAL A 1 82 ? 7.453 -0.279 -0.709 1.00 98.50 82 VAL A C 1
ATOM 624 O O . VAL A 1 82 ? 6.488 -0.267 0.058 1.00 98.50 82 VAL A O 1
ATOM 627 N N . ARG A 1 83 ? 8.294 -1.319 -0.742 1.00 98.62 83 ARG A N 1
ATOM 628 C CA . ARG A 1 83 ? 8.152 -2.490 0.137 1.00 98.62 83 ARG A CA 1
ATOM 629 C C . ARG A 1 83 ? 8.220 -2.102 1.609 1.00 98.62 83 ARG A C 1
ATOM 631 O O . ARG A 1 83 ? 7.404 -2.584 2.398 1.00 98.62 83 ARG A O 1
ATOM 638 N N . ARG A 1 84 ? 9.171 -1.240 1.975 1.00 98.62 84 ARG A N 1
ATOM 639 C CA . ARG A 1 84 ? 9.308 -0.722 3.338 1.00 98.62 84 ARG A CA 1
ATOM 640 C C . ARG A 1 84 ? 8.054 0.045 3.746 1.00 98.62 84 ARG A C 1
ATOM 642 O O . ARG A 1 84 ? 7.536 -0.194 4.834 1.00 98.62 84 ARG A O 1
ATOM 649 N N . GLU A 1 85 ? 7.535 0.906 2.877 1.00 98.44 85 GLU A N 1
ATOM 650 C CA . GLU A 1 85 ? 6.311 1.663 3.151 1.00 98.44 85 GLU A CA 1
ATOM 651 C C . GLU A 1 85 ? 5.104 0.746 3.394 1.00 98.44 85 GLU A C 1
ATOM 653 O O . GLU A 1 85 ? 4.422 0.881 4.412 1.00 98.44 85 GLU A O 1
ATOM 658 N N . VAL A 1 86 ? 4.902 -0.273 2.552 1.00 98.56 86 VAL A N 1
ATOM 659 C CA . VAL A 1 86 ? 3.837 -1.276 2.741 1.00 98.56 86 VAL A CA 1
ATOM 660 C C . VAL A 1 86 ? 4.004 -2.041 4.061 1.00 98.56 86 VAL A C 1
ATOM 662 O O . VAL A 1 86 ? 3.021 -2.295 4.761 1.00 98.56 86 VAL A O 1
ATOM 665 N N . GLN A 1 87 ? 5.232 -2.402 4.443 1.00 98.56 87 GLN A N 1
ATOM 666 C CA . GLN A 1 87 ? 5.495 -3.051 5.733 1.00 98.56 87 GLN A CA 1
ATOM 667 C C . GLN A 1 87 ? 5.172 -2.131 6.914 1.00 98.56 87 GLN A C 1
ATOM 669 O O . GLN A 1 87 ? 4.543 -2.578 7.875 1.00 98.56 87 GLN A O 1
ATOM 674 N N . MET A 1 88 ? 5.541 -0.852 6.832 1.00 98.31 88 MET A N 1
ATOM 675 C CA . MET A 1 88 ? 5.205 0.135 7.858 1.00 98.31 88 MET A CA 1
ATOM 676 C C . MET A 1 88 ? 3.692 0.320 7.984 1.00 98.31 88 MET A C 1
ATOM 678 O O . MET A 1 88 ? 3.179 0.270 9.098 1.00 98.31 88 MET A O 1
ATOM 682 N N . MET A 1 89 ? 2.958 0.397 6.867 1.00 98.38 89 MET A N 1
ATOM 683 C CA . MET A 1 89 ? 1.490 0.441 6.888 1.00 98.38 89 MET A CA 1
ATOM 684 C C . MET A 1 89 ? 0.893 -0.756 7.636 1.00 98.38 89 MET A C 1
ATOM 686 O O . MET A 1 89 ? -0.002 -0.588 8.459 1.00 98.38 89 MET A O 1
ATOM 690 N N . ARG A 1 90 ? 1.397 -1.975 7.399 1.00 98.50 90 ARG A N 1
ATOM 691 C CA . ARG A 1 90 ? 0.920 -3.182 8.101 1.00 98.50 90 ARG A CA 1
ATOM 692 C C . ARG A 1 90 ? 1.157 -3.106 9.611 1.00 98.50 90 ARG A C 1
ATOM 694 O O . ARG A 1 90 ? 0.293 -3.519 10.388 1.00 98.50 90 ARG A O 1
ATOM 701 N N . LEU A 1 91 ? 2.302 -2.570 10.035 1.00 98.31 91 LEU A N 1
ATOM 702 C CA . LEU A 1 91 ? 2.600 -2.345 11.451 1.00 98.31 91 LEU A CA 1
ATOM 703 C C . LEU A 1 91 ? 1.672 -1.290 12.061 1.00 98.31 91 LEU A C 1
ATOM 705 O O . LEU A 1 91 ? 1.131 -1.513 13.146 1.00 98.31 91 LEU A O 1
ATOM 709 N N . ASP A 1 92 ? 1.432 -0.192 11.349 1.00 98.25 92 ASP A N 1
ATOM 710 C CA . ASP A 1 92 ? 0.527 0.868 11.788 1.00 98.25 92 ASP A CA 1
ATOM 711 C C . ASP A 1 92 ? -0.910 0.335 11.931 1.00 98.25 92 ASP A C 1
ATOM 713 O O . ASP A 1 92 ? -1.564 0.579 12.946 1.00 98.25 92 ASP A O 1
ATOM 717 N N . VAL A 1 93 ? -1.385 -0.494 10.991 1.00 98.56 93 VAL A N 1
ATOM 718 C CA . VAL A 1 93 ? -2.700 -1.157 11.075 1.00 98.56 93 VAL A CA 1
ATOM 719 C C . VAL A 1 93 ? -2.789 -2.092 12.280 1.00 98.56 93 VAL A C 1
ATOM 721 O O . VAL A 1 93 ? -3.803 -2.109 12.984 1.00 98.56 93 VAL A O 1
ATOM 724 N N . ARG A 1 94 ? -1.737 -2.869 12.560 1.00 98.00 94 ARG A N 1
ATOM 725 C CA . ARG A 1 94 ? -1.691 -3.700 13.770 1.00 98.00 94 ARG A CA 1
ATOM 726 C C . ARG A 1 94 ? -1.789 -2.833 15.027 1.00 98.00 94 ARG A C 1
ATOM 728 O O . ARG A 1 94 ? -2.600 -3.129 15.904 1.00 98.00 94 ARG A O 1
ATOM 735 N N . ARG A 1 95 ? -1.019 -1.746 15.095 1.00 96.88 95 ARG A N 1
ATOM 736 C CA . ARG A 1 95 ? -1.037 -0.811 16.226 1.00 96.88 95 ARG A CA 1
ATOM 737 C C . ARG A 1 95 ? -2.413 -0.165 16.401 1.00 96.88 95 ARG A C 1
ATOM 739 O O . ARG A 1 95 ? -2.881 -0.049 17.531 1.00 96.88 95 ARG A O 1
ATOM 746 N N . LEU A 1 96 ? -3.084 0.199 15.307 1.00 97.25 96 LEU A N 1
ATOM 747 C CA . LEU A 1 96 ? -4.450 0.724 15.325 1.00 97.25 96 LEU A CA 1
ATOM 748 C C . LEU A 1 96 ? -5.421 -0.274 15.968 1.00 97.25 96 LEU A C 1
ATOM 750 O O . LEU A 1 96 ? -6.176 0.096 16.863 1.00 97.25 96 LEU A O 1
ATOM 754 N N . ARG A 1 97 ? -5.367 -1.552 15.569 1.00 96.31 97 ARG A N 1
ATOM 755 C CA . AR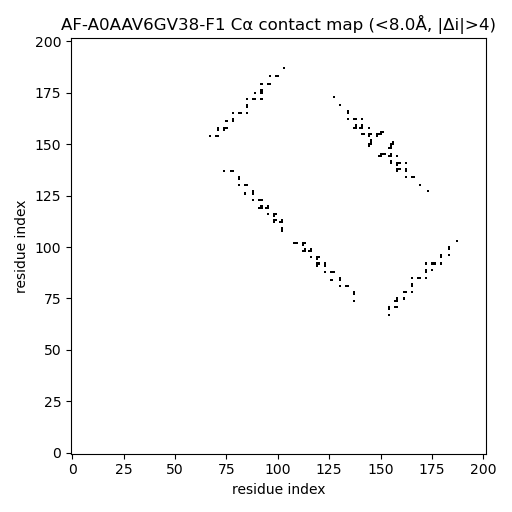G A 1 97 ? -6.200 -2.615 16.164 1.00 96.31 97 ARG A CA 1
ATOM 756 C C . ARG A 1 97 ? -5.957 -2.751 17.668 1.00 96.31 97 ARG A C 1
ATOM 758 O O . ARG A 1 97 ? -6.912 -2.870 18.431 1.00 96.31 97 ARG A O 1
ATOM 765 N N . GLU A 1 98 ? -4.699 -2.687 18.099 1.00 94.38 98 GLU A N 1
ATOM 766 C CA . GLU A 1 98 ? -4.333 -2.755 19.518 1.00 94.38 98 GLU A CA 1
ATOM 767 C C . GLU A 1 98 ? -4.888 -1.562 20.317 1.00 94.38 98 GLU A C 1
ATOM 769 O O . GLU A 1 98 ? -5.448 -1.762 21.396 1.00 94.38 98 GLU A O 1
ATOM 774 N N . GLN A 1 99 ? -4.796 -0.332 19.796 1.00 93.50 99 GLN A N 1
ATOM 775 C CA . GLN A 1 99 ? -5.373 0.842 20.469 1.00 93.50 99 GLN A CA 1
ATOM 776 C C . GLN A 1 99 ? -6.906 0.795 20.497 1.00 93.50 99 GLN A C 1
ATOM 778 O O . GLN A 1 99 ? -7.516 1.048 21.538 1.00 93.50 99 GLN A O 1
ATOM 783 N N . ASN A 1 100 ? -7.530 0.368 19.398 1.00 92.94 100 ASN A N 1
ATOM 784 C CA . ASN A 1 100 ? -8.978 0.190 19.302 1.00 92.94 100 ASN A CA 1
ATOM 785 C C . ASN A 1 100 ? -9.508 -0.838 20.314 1.00 92.94 100 ASN A C 1
ATOM 787 O O . ASN A 1 100 ? -10.572 -0.628 20.895 1.00 92.94 100 ASN A O 1
ATOM 791 N N . ALA A 1 101 ? -8.766 -1.920 20.566 1.00 91.19 101 ALA A N 1
ATOM 792 C CA . ALA A 1 101 ? -9.109 -2.896 21.597 1.00 91.19 101 ALA A CA 1
ATOM 793 C C . ALA A 1 101 ? -8.984 -2.305 23.013 1.00 91.19 101 ALA A C 1
ATOM 795 O O . ALA A 1 101 ? -9.889 -2.470 23.833 1.00 91.19 101 ALA A O 1
ATOM 796 N N . ARG A 1 102 ? -7.908 -1.552 23.288 1.00 89.38 102 ARG A N 1
ATOM 797 C CA . ARG A 1 102 ? -7.685 -0.899 24.593 1.00 89.38 102 ARG A CA 1
ATOM 798 C C . ARG A 1 102 ? -8.777 0.106 24.950 1.00 89.38 102 ARG A C 1
ATOM 800 O O . ARG A 1 102 ? -9.153 0.206 26.114 1.00 89.38 102 ARG A O 1
ATOM 807 N N . LEU A 1 103 ? -9.324 0.817 23.961 1.00 86.50 103 LEU A N 1
ATOM 808 C CA . LEU A 1 103 ? -10.438 1.750 24.172 1.00 86.50 103 LEU A CA 1
ATOM 809 C C . LEU A 1 103 ? -11.675 1.103 24.784 1.00 86.50 103 LEU A C 1
ATOM 811 O O . LEU A 1 103 ? -12.415 1.772 25.504 1.00 86.50 103 LEU A O 1
ATOM 815 N N . LEU A 1 104 ? -11.903 -0.169 24.472 1.00 82.44 104 LEU A N 1
ATOM 816 C CA . LEU A 1 104 ? -13.062 -0.918 24.933 1.00 82.44 104 LEU A CA 1
ATOM 817 C C . LEU A 1 104 ? -12.812 -1.563 26.300 1.00 82.44 104 LEU A C 1
ATOM 819 O O . LEU A 1 104 ? -13.754 -1.722 27.069 1.00 82.44 104 LEU A O 1
ATOM 823 N N . SER A 1 105 ? -11.562 -1.921 26.614 1.00 84.81 105 SER A N 1
ATOM 824 C CA . SER A 1 105 ? -11.203 -2.546 27.892 1.00 84.81 105 SER A CA 1
ATOM 825 C C . SER A 1 105 ? -10.897 -1.545 29.012 1.00 84.81 105 SER A C 1
ATOM 827 O O . SER A 1 105 ? -11.072 -1.879 30.180 1.00 84.81 105 SER A O 1
ATOM 829 N N . GLU A 1 106 ? -10.435 -0.332 28.688 1.00 82.25 106 GLU A N 1
ATOM 830 C CA . GLU A 1 106 ? -9.995 0.677 29.666 1.00 82.25 106 GLU A CA 1
ATOM 831 C C . GLU A 1 106 ? -10.831 1.978 29.586 1.00 82.25 106 GLU A C 1
ATOM 833 O O . GLU A 1 106 ? -10.385 2.985 29.020 1.00 82.25 106 GLU A O 1
ATOM 838 N N . PRO A 1 107 ? -12.039 2.018 30.186 1.00 69.62 107 PRO A N 1
ATOM 839 C CA . PRO A 1 107 ? -12.961 3.157 30.077 1.00 69.62 107 PRO A CA 1
ATOM 840 C C . PRO A 1 107 ? -12.484 4.440 30.785 1.00 69.62 107 PRO A C 1
ATOM 842 O O . PRO A 1 107 ? -13.001 5.525 30.534 1.00 69.62 107 PRO A O 1
ATOM 845 N N . THR A 1 108 ? -11.486 4.359 31.666 1.00 68.38 108 THR A N 1
ATOM 846 C CA . THR A 1 108 ? -10.936 5.516 32.394 1.00 68.38 108 THR A CA 1
ATOM 847 C C . THR A 1 108 ? -9.856 6.280 31.621 1.00 68.38 108 THR A C 1
ATOM 849 O O . THR A 1 108 ? -9.578 7.431 31.950 1.00 68.38 108 THR A O 1
ATOM 852 N N . ARG A 1 109 ? -9.254 5.688 30.578 1.00 73.81 109 ARG A N 1
ATOM 853 C CA . ARG A 1 109 ? -8.157 6.288 29.779 1.00 73.81 109 ARG A CA 1
ATOM 854 C C . ARG A 1 109 ? -8.548 6.628 28.338 1.00 73.81 109 ARG A C 1
ATOM 856 O O . ARG A 1 109 ? -7.701 6.903 27.489 1.00 73.81 109 ARG A O 1
ATOM 863 N N . THR A 1 110 ? -9.846 6.657 28.063 1.00 77.19 110 THR A N 1
ATOM 864 C CA . THR A 1 110 ? -10.415 6.710 26.713 1.00 77.19 110 THR A CA 1
ATOM 865 C C . THR A 1 110 ? -10.010 7.946 25.896 1.00 77.19 110 THR A C 1
ATOM 867 O O . THR A 1 110 ? -9.924 7.852 24.677 1.00 77.19 110 THR A O 1
ATOM 870 N N . THR A 1 111 ? -9.747 9.109 26.502 1.00 81.31 111 THR A N 1
ATOM 871 C CA . THR A 1 111 ? -9.451 10.347 25.747 1.00 81.31 111 THR A CA 1
ATOM 872 C C . THR A 1 111 ? -8.075 10.335 25.078 1.00 81.31 111 THR A C 1
ATOM 874 O O . THR A 1 111 ? -7.975 10.681 23.901 1.00 81.31 111 THR A O 1
ATOM 877 N N . THR A 1 112 ? -7.027 9.917 25.792 1.00 80.50 112 THR A N 1
ATOM 878 C CA . THR A 1 112 ? -5.663 9.816 25.248 1.00 80.50 112 THR A CA 1
ATOM 879 C C . THR A 1 112 ? -5.581 8.715 24.198 1.00 80.50 112 THR A C 1
ATOM 881 O O . THR A 1 112 ? -5.166 8.975 23.076 1.00 80.50 112 THR A O 1
ATOM 884 N N . ILE A 1 113 ? -6.107 7.527 24.507 1.00 81.69 113 ILE A N 1
ATOM 885 C CA . ILE A 1 113 ? -6.084 6.381 23.587 1.00 81.69 113 ILE A CA 1
ATOM 886 C C . ILE A 1 113 ? -6.877 6.691 22.296 1.00 81.69 113 ILE A C 1
ATOM 888 O O . ILE A 1 113 ? -6.483 6.272 21.207 1.00 81.69 113 ILE A O 1
ATOM 892 N N . LYS A 1 114 ? -7.964 7.483 22.371 1.00 85.88 114 LYS A N 1
ATOM 893 C CA . LYS A 1 114 ? -8.713 7.935 21.180 1.00 85.88 114 LYS A CA 1
ATOM 894 C C . LYS A 1 114 ? -7.883 8.865 20.303 1.00 85.88 114 LYS A C 1
ATOM 896 O O . LYS A 1 114 ? -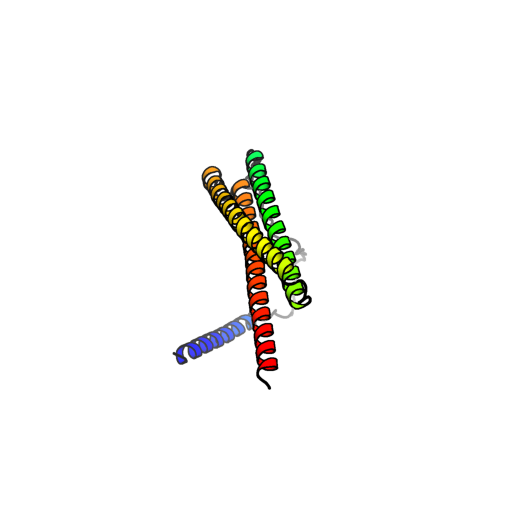7.917 8.724 19.084 1.00 85.88 114 LYS A O 1
ATOM 901 N N . ARG A 1 115 ? -7.153 9.815 20.902 1.00 87.06 115 ARG A N 1
ATOM 902 C CA . ARG A 1 115 ? -6.250 10.693 20.141 1.00 87.06 115 ARG A CA 1
ATOM 903 C C . ARG A 1 115 ? -5.162 9.880 19.449 1.00 87.06 115 ARG A C 1
ATOM 905 O O . ARG A 1 115 ? -4.946 10.092 18.263 1.00 87.06 115 ARG A O 1
ATOM 912 N N . ASP A 1 116 ? -4.569 8.920 20.153 1.00 89.06 116 ASP A N 1
ATOM 913 C CA . ASP A 1 116 ? -3.526 8.053 19.602 1.00 89.06 116 ASP A CA 1
ATOM 914 C C . ASP A 1 116 ? -4.055 7.200 18.439 1.00 89.06 116 ASP A C 1
ATOM 916 O O . ASP A 1 116 ? -3.418 7.121 17.392 1.00 89.06 116 ASP A O 1
ATOM 920 N N . SER A 1 117 ? -5.253 6.620 18.576 1.00 92.75 117 SER A N 1
ATOM 921 C CA . SER A 1 117 ? -5.898 5.835 17.509 1.00 92.75 117 SER A CA 1
ATOM 922 C C . SER A 1 117 ? -6.186 6.688 16.270 1.00 92.75 117 SER A C 1
ATOM 924 O O . SER A 1 117 ? -5.876 6.285 15.151 1.00 92.75 117 SER A O 1
ATOM 926 N N . ASN A 1 118 ? -6.722 7.899 16.465 1.00 94.12 118 ASN A N 1
ATOM 927 C CA . ASN A 1 118 ? -6.997 8.832 15.371 1.00 94.12 118 ASN A CA 1
ATOM 928 C C . ASN A 1 118 ? -5.715 9.306 14.676 1.00 94.12 118 ASN A C 1
ATOM 930 O O . ASN A 1 118 ? -5.712 9.443 13.454 1.00 94.12 118 ASN A O 1
ATOM 934 N N . ALA A 1 119 ? -4.641 9.547 15.436 1.00 95.94 119 ALA A N 1
ATOM 935 C CA . ALA A 1 119 ? -3.339 9.903 14.883 1.00 95.94 119 ALA A CA 1
ATOM 936 C C . ALA A 1 119 ? -2.793 8.766 14.008 1.00 95.94 119 ALA A C 1
ATOM 938 O O . ALA A 1 119 ? -2.489 9.001 12.844 1.00 95.94 119 ALA A O 1
ATOM 939 N N . ILE A 1 120 ? -2.805 7.523 14.509 1.00 97.06 120 ILE A N 1
ATOM 940 C CA . ILE A 1 120 ? -2.382 6.343 13.737 1.00 97.06 120 ILE A CA 1
ATOM 941 C C . ILE A 1 120 ? -3.218 6.193 12.456 1.00 97.06 120 ILE A C 1
ATOM 943 O O . ILE A 1 120 ? -2.670 5.961 11.383 1.00 97.06 120 ILE A O 1
ATOM 947 N N . ALA A 1 121 ? -4.543 6.349 12.533 1.00 97.19 121 ALA A N 1
ATOM 948 C CA . ALA A 1 121 ? -5.407 6.277 11.354 1.00 97.19 121 ALA A CA 1
ATOM 949 C C . ALA A 1 121 ? -5.113 7.397 10.336 1.00 97.19 121 ALA A C 1
ATOM 951 O O . ALA A 1 121 ? -5.215 7.173 9.129 1.00 97.19 121 ALA A O 1
ATOM 952 N N . GLY A 1 122 ? -4.755 8.594 10.809 1.00 97.81 122 GLY A N 1
ATOM 953 C CA . GLY A 1 122 ? -4.284 9.695 9.969 1.00 97.81 122 GLY A CA 1
ATOM 954 C C . GLY A 1 122 ? -2.971 9.357 9.266 1.00 97.81 122 GLY A C 1
ATOM 955 O O . GLY A 1 122 ? -2.892 9.471 8.044 1.00 97.81 122 GLY A O 1
ATOM 956 N N . ASP A 1 123 ? -1.988 8.859 10.014 1.00 97.31 123 ASP A N 1
ATOM 957 C CA . ASP A 1 123 ? -0.675 8.472 9.492 1.00 97.31 123 ASP A CA 1
ATOM 958 C C . ASP A 1 123 ? -0.790 7.364 8.434 1.00 97.31 123 ASP A C 1
ATOM 960 O O . ASP A 1 123 ? -0.167 7.459 7.376 1.00 97.31 123 ASP A O 1
ATOM 964 N N . ILE A 1 124 ? -1.651 6.360 8.658 1.00 98.31 124 ILE A N 1
ATOM 965 C CA . ILE A 1 124 ? -1.932 5.301 7.672 1.00 98.31 124 ILE A CA 1
ATOM 966 C C . ILE A 1 124 ? -2.489 5.891 6.374 1.00 98.31 124 ILE A C 1
ATOM 968 O O . ILE A 1 124 ? -2.084 5.468 5.292 1.00 98.31 124 ILE A O 1
ATOM 972 N N . LYS A 1 125 ? -3.411 6.861 6.451 1.00 98.25 125 LYS A N 1
ATOM 973 C CA . LYS A 1 125 ? -3.995 7.492 5.256 1.00 98.25 125 LYS A CA 1
ATOM 974 C C . LYS A 1 125 ? -2.953 8.276 4.471 1.00 98.25 125 LYS A C 1
ATOM 976 O O . LYS A 1 125 ? -2.883 8.105 3.256 1.00 98.25 125 LYS A O 1
ATOM 981 N N . THR A 1 126 ? -2.150 9.090 5.153 1.00 98.38 126 THR A N 1
ATOM 982 C CA . THR A 1 126 ? -1.073 9.866 4.524 1.00 98.38 126 THR A CA 1
ATOM 983 C C . THR A 1 126 ? -0.057 8.931 3.869 1.00 98.38 126 THR A C 1
ATOM 985 O O . THR A 1 126 ? 0.158 9.006 2.662 1.00 98.38 126 THR A O 1
ATOM 988 N N . ARG A 1 127 ? 0.460 7.944 4.617 1.00 98.25 127 ARG A N 1
ATOM 989 C CA . ARG A 1 127 ? 1.388 6.930 4.090 1.00 98.25 127 ARG A CA 1
ATOM 990 C C . ARG A 1 127 ? 0.780 6.156 2.920 1.00 98.25 127 ARG A C 1
ATOM 992 O O . ARG A 1 127 ? 1.467 5.852 1.948 1.00 98.25 127 ARG A O 1
ATOM 999 N N . GLY A 1 128 ? -0.516 5.854 2.986 1.00 98.50 128 GLY A N 1
ATOM 1000 C CA . GLY A 1 128 ? -1.240 5.169 1.922 1.00 98.50 128 GLY A CA 1
ATOM 1001 C C . GLY A 1 128 ? -1.325 5.983 0.629 1.00 98.50 128 GLY A C 1
ATOM 1002 O O . GLY A 1 128 ? -1.160 5.424 -0.455 1.00 98.50 128 GLY A O 1
ATOM 1003 N N . GLN A 1 129 ? -1.534 7.299 0.726 1.00 98.56 129 GLN A N 1
ATOM 1004 C CA . GLN A 1 129 ? -1.518 8.207 -0.425 1.00 98.56 129 GLN A CA 1
ATOM 1005 C C . GLN A 1 129 ? -0.121 8.302 -1.046 1.00 98.56 129 GLN A C 1
ATOM 1007 O O . GLN A 1 129 ? 0.012 8.162 -2.2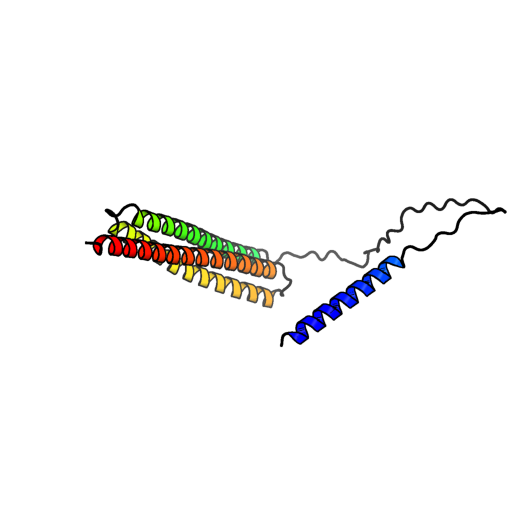63 1.00 98.56 129 GLN A O 1
ATOM 1012 N N . ASP A 1 130 ? 0.910 8.453 -0.216 1.00 98.44 130 ASP A N 1
ATOM 1013 C CA . ASP A 1 130 ? 2.301 8.535 -0.670 1.00 98.44 130 ASP A CA 1
ATOM 1014 C C . ASP A 1 130 ? 2.749 7.228 -1.341 1.00 98.44 130 ASP A C 1
ATOM 1016 O O . ASP A 1 130 ? 3.347 7.238 -2.419 1.00 98.44 130 ASP A O 1
ATOM 1020 N N . THR A 1 131 ? 2.395 6.083 -0.752 1.00 98.62 131 THR A N 1
ATOM 1021 C CA . THR A 1 131 ? 2.692 4.755 -1.313 1.00 98.62 131 THR A CA 1
ATOM 1022 C C . THR A 1 131 ? 1.982 4.547 -2.648 1.00 98.62 131 THR A C 1
ATOM 1024 O O . THR A 1 131 ? 2.580 4.033 -3.591 1.00 98.62 131 THR A O 1
ATOM 1027 N N . LEU A 1 132 ? 0.725 4.989 -2.774 1.00 98.56 132 LEU A N 1
ATOM 1028 C CA . LEU A 1 132 ? -0.010 4.928 -4.037 1.00 98.56 132 LEU A CA 1
ATOM 1029 C C . LEU A 1 132 ? 0.636 5.804 -5.120 1.00 98.56 132 LEU A C 1
ATOM 1031 O O . LEU A 1 132 ? 0.694 5.391 -6.277 1.00 98.56 132 LEU A O 1
ATOM 1035 N N . ALA A 1 133 ? 1.120 6.996 -4.766 1.00 98.56 133 ALA A N 1
ATOM 1036 C CA . ALA A 1 133 ? 1.834 7.864 -5.699 1.00 98.56 133 ALA A CA 1
ATOM 1037 C C . ALA A 1 133 ? 3.133 7.207 -6.195 1.00 98.56 133 ALA A C 1
ATOM 1039 O O . ALA A 1 133 ? 3.376 7.179 -7.401 1.00 98.56 133 ALA A O 1
ATOM 1040 N N . ARG A 1 134 ? 3.912 6.597 -5.293 1.00 98.44 134 ARG A N 1
ATOM 1041 C CA . ARG A 1 134 ? 5.124 5.837 -5.645 1.00 98.44 134 ARG A CA 1
ATOM 1042 C C . ARG A 1 134 ? 4.815 4.631 -6.531 1.00 98.44 134 ARG A C 1
ATOM 1044 O O . ARG A 1 134 ? 5.462 4.449 -7.549 1.00 98.44 134 ARG A O 1
ATOM 1051 N N . LEU A 1 135 ? 3.769 3.863 -6.222 1.00 98.69 135 LEU A N 1
ATOM 1052 C CA . LEU A 1 135 ? 3.329 2.745 -7.065 1.00 98.69 135 LEU A CA 1
ATOM 1053 C C . LEU A 1 135 ? 2.928 3.193 -8.477 1.00 98.69 135 LEU A C 1
ATOM 1055 O O . LEU A 1 135 ? 3.199 2.483 -9.438 1.00 98.69 135 LEU A O 1
ATOM 1059 N N . ARG A 1 136 ? 2.285 4.358 -8.623 1.00 98.56 136 ARG A N 1
ATOM 1060 C CA . ARG A 1 136 ? 1.964 4.920 -9.947 1.00 98.56 136 ARG A CA 1
ATOM 1061 C C . ARG A 1 136 ? 3.217 5.325 -10.716 1.00 98.56 136 ARG A C 1
ATOM 1063 O O . ARG A 1 136 ? 3.250 5.135 -11.925 1.00 98.56 136 ARG A O 1
ATOM 1070 N N . LYS A 1 137 ? 4.225 5.861 -10.023 1.00 98.31 137 LYS A N 1
ATOM 1071 C CA . LYS A 1 137 ? 5.529 6.164 -10.619 1.00 98.31 137 LYS A CA 1
ATOM 1072 C C . LYS A 1 137 ? 6.216 4.881 -11.104 1.00 98.31 137 LYS A C 1
ATOM 1074 O O . LYS A 1 137 ? 6.595 4.828 -12.264 1.00 98.31 137 LYS A O 1
ATOM 1079 N N . MET A 1 138 ? 6.245 3.834 -10.276 1.00 98.19 138 MET A N 1
ATOM 1080 C CA . MET A 1 138 ? 6.768 2.516 -10.660 1.00 98.19 138 MET A CA 1
ATOM 1081 C C . MET A 1 138 ? 6.058 1.916 -11.882 1.00 98.19 138 MET A C 1
ATOM 1083 O O . MET A 1 138 ? 6.709 1.331 -12.738 1.00 98.19 138 MET A O 1
ATOM 1087 N N . ASP A 1 139 ? 4.727 2.032 -11.969 1.00 98.50 139 ASP A N 1
ATOM 1088 C CA . ASP A 1 139 ? 3.949 1.554 -13.128 1.00 98.50 139 ASP A CA 1
ATOM 1089 C C . ASP A 1 139 ? 4.305 2.321 -14.408 1.00 98.50 139 ASP A C 1
ATOM 1091 O O . ASP A 1 139 ? 4.442 1.719 -15.469 1.00 98.50 139 ASP A O 1
ATOM 1095 N N . ALA A 1 140 ? 4.475 3.643 -14.310 1.00 98.50 140 ALA A N 1
ATOM 1096 C CA . ALA A 1 140 ? 4.906 4.468 -15.435 1.00 98.50 140 ALA A CA 1
ATOM 1097 C C . ALA A 1 140 ? 6.327 4.099 -15.884 1.00 98.50 140 ALA A C 1
ATOM 1099 O O . ALA A 1 140 ? 6.528 3.811 -17.058 1.00 98.50 140 ALA A O 1
ATOM 1100 N N . HIS A 1 141 ? 7.263 3.991 -14.941 1.00 97.94 141 HIS A N 1
ATOM 1101 C CA . HIS A 1 141 ? 8.644 3.592 -15.209 1.00 97.94 141 HIS A CA 1
ATOM 1102 C C . HIS A 1 141 ? 8.724 2.191 -15.842 1.00 97.94 141 HIS A C 1
ATOM 1104 O O . HIS A 1 141 ? 9.450 1.976 -16.807 1.00 97.94 141 HIS A O 1
ATOM 1110 N N . ALA A 1 142 ? 7.911 1.235 -15.377 1.00 98.00 142 ALA A N 1
ATOM 1111 C CA . ALA A 1 142 ? 7.838 -0.089 -15.991 1.00 98.00 142 ALA A CA 1
ATOM 1112 C C . ALA A 1 142 ? 7.388 -0.039 -17.463 1.00 98.00 142 ALA A C 1
ATOM 1114 O O . ALA A 1 142 ? 7.891 -0.822 -18.263 1.00 98.00 142 ALA A O 1
ATOM 1115 N N . ARG A 1 143 ? 6.472 0.872 -17.826 1.00 98.25 143 ARG A N 1
ATOM 1116 C CA . ARG A 1 143 ? 6.037 1.073 -19.220 1.00 98.25 143 ARG A CA 1
ATOM 1117 C C . ARG A 1 143 ? 7.099 1.762 -20.068 1.00 98.25 143 ARG A C 1
ATOM 1119 O O . ARG A 1 143 ? 7.298 1.358 -21.203 1.00 98.25 143 ARG A O 1
ATOM 1126 N N . GLU A 1 144 ? 7.804 2.742 -19.515 1.00 98.06 144 GLU A N 1
ATOM 1127 C CA . GLU A 1 144 ? 8.925 3.400 -20.202 1.00 98.06 144 GLU A CA 1
ATOM 1128 C C . GLU A 1 144 ? 10.000 2.368 -20.587 1.00 98.06 144 GLU A C 1
ATOM 1130 O O . GLU A 1 144 ? 10.389 2.278 -21.749 1.00 98.06 144 GLU A O 1
ATOM 1135 N N . LEU A 1 145 ? 10.358 1.469 -19.664 1.00 96.81 145 LEU A N 1
ATOM 1136 C CA . LEU A 1 145 ? 11.291 0.368 -19.933 1.00 96.81 145 LEU A CA 1
ATOM 1137 C C . LEU A 1 145 ? 10.772 -0.637 -20.980 1.00 96.81 145 LEU A C 1
ATOM 1139 O O . LEU A 1 145 ? 11.565 -1.273 -21.678 1.00 96.81 145 LEU A O 1
ATOM 1143 N N . GLU A 1 146 ? 9.453 -0.826 -21.089 1.00 96.69 146 GLU A N 1
ATOM 1144 C CA . GLU A 1 146 ? 8.847 -1.651 -22.144 1.00 96.69 146 GLU A CA 1
ATOM 1145 C C . GLU A 1 146 ? 8.941 -1.001 -23.518 1.00 96.69 146 GLU A C 1
ATOM 1147 O O . GLU A 1 146 ? 9.188 -1.710 -24.495 1.00 96.69 146 GLU A O 1
ATOM 1152 N N . ASP A 1 147 ? 8.739 0.312 -23.586 1.00 97.50 147 ASP A N 1
ATOM 1153 C CA . ASP A 1 147 ? 8.811 1.083 -24.823 1.00 97.50 147 ASP A CA 1
ATOM 1154 C C . ASP A 1 147 ? 10.263 1.191 -25.324 1.00 97.50 147 ASP A C 1
ATOM 1156 O O . ASP A 1 147 ? 10.505 1.112 -26.529 1.00 97.50 147 ASP A O 1
ATOM 1160 N N . GLU A 1 148 ? 11.233 1.311 -24.411 1.00 95.81 148 GLU A N 1
ATOM 1161 C CA . GLU A 1 148 ? 12.660 1.442 -24.734 1.00 95.81 148 GLU A CA 1
ATOM 1162 C C . GLU A 1 148 ? 13.329 0.106 -25.084 1.00 95.81 148 GLU A C 1
ATOM 1164 O O . GLU A 1 148 ? 13.992 -0.011 -26.117 1.00 95.81 148 GLU A O 1
ATOM 1169 N N . HIS A 1 149 ? 13.141 -0.923 -24.249 1.00 94.44 149 HIS A N 1
ATOM 1170 C CA . HIS A 1 149 ? 13.863 -2.202 -24.367 1.00 94.44 149 HIS A CA 1
ATOM 1171 C C . HIS A 1 149 ? 13.000 -3.341 -24.919 1.00 94.44 149 HIS A C 1
ATOM 1173 O O . HIS A 1 149 ? 13.491 -4.442 -25.186 1.00 94.44 149 HIS A O 1
ATOM 1179 N N . GLY A 1 150 ? 11.698 -3.109 -25.074 1.00 94.31 150 GLY A N 1
ATOM 1180 C CA . GLY A 1 150 ? 10.719 -4.111 -25.467 1.00 94.31 150 GLY A CA 1
ATOM 1181 C C . GLY A 1 150 ? 10.138 -4.885 -24.281 1.00 94.31 150 GLY A C 1
ATOM 1182 O O . GLY A 1 150 ? 10.787 -5.148 -23.265 1.00 94.31 150 GLY A O 1
ATOM 1183 N N . VAL A 1 151 ? 8.899 -5.353 -24.455 1.00 94.38 151 VAL A N 1
ATOM 1184 C CA . VAL A 1 151 ? 8.107 -6.056 -23.425 1.00 94.38 151 VAL A CA 1
ATOM 1185 C C . VAL A 1 151 ? 8.805 -7.304 -22.864 1.00 94.38 151 VAL A C 1
ATOM 1187 O O . VAL A 1 151 ? 8.588 -7.661 -21.702 1.00 94.38 151 VAL A O 1
ATOM 1190 N N . ASN A 1 152 ? 9.642 -7.970 -23.663 1.00 93.81 152 ASN A N 1
ATOM 1191 C CA . ASN A 1 152 ? 10.334 -9.206 -23.284 1.00 93.81 152 ASN A CA 1
ATOM 1192 C C . ASN A 1 152 ? 11.726 -8.985 -22.673 1.00 93.81 152 ASN A C 1
ATOM 1194 O O . ASN A 1 152 ? 12.354 -9.968 -22.268 1.00 93.81 152 ASN A O 1
ATOM 1198 N N . SER A 1 153 ? 12.201 -7.739 -22.576 1.00 95.06 153 SER A N 1
ATOM 1199 C CA . SER A 1 153 ? 13.480 -7.439 -21.933 1.00 95.06 153 SER A CA 1
ATOM 1200 C C . SER A 1 153 ? 13.469 -7.846 -20.456 1.00 95.06 153 SER A C 1
ATOM 1202 O O . SER A 1 153 ? 12.428 -7.865 -19.785 1.00 95.06 153 SER A O 1
ATOM 1204 N N . ALA A 1 154 ? 14.641 -8.206 -19.931 1.00 95.19 154 ALA A N 1
ATOM 1205 C CA . ALA A 1 154 ? 14.771 -8.604 -18.533 1.00 95.19 154 ALA A CA 1
ATOM 1206 C C . ALA A 1 154 ? 14.373 -7.458 -17.587 1.00 95.19 154 ALA A C 1
ATOM 1208 O O . ALA A 1 154 ? 13.598 -7.685 -16.657 1.00 95.19 154 ALA A O 1
ATOM 1209 N N . VAL A 1 155 ? 14.837 -6.234 -17.863 1.00 96.12 155 VAL A N 1
ATOM 1210 C CA . VAL A 1 155 ? 14.565 -5.046 -17.041 1.00 96.12 155 VAL A CA 1
ATOM 1211 C C . VAL A 1 155 ? 13.069 -4.713 -16.987 1.00 96.12 155 VAL A C 1
ATOM 1213 O O . VAL A 1 155 ? 12.515 -4.600 -15.892 1.00 96.12 155 VAL A O 1
ATOM 1216 N N . ALA A 1 156 ? 12.365 -4.715 -18.128 1.00 96.50 156 ALA A N 1
ATOM 1217 C CA . ALA A 1 156 ? 10.922 -4.470 -18.172 1.00 96.50 156 ALA A CA 1
ATOM 1218 C C . ALA A 1 156 ? 10.129 -5.550 -17.414 1.00 96.50 156 ALA A C 1
ATOM 1220 O O . ALA A 1 156 ? 9.204 -5.257 -16.651 1.00 96.50 156 ALA A O 1
ATOM 1221 N N . ARG A 1 157 ? 10.515 -6.828 -17.559 1.00 97.69 157 ARG A N 1
ATOM 1222 C CA . ARG A 1 157 ? 9.892 -7.939 -16.817 1.00 97.69 157 ARG A CA 1
ATOM 1223 C C . ARG A 1 157 ? 10.091 -7.811 -15.309 1.00 97.69 157 ARG A C 1
ATOM 1225 O O . ARG A 1 157 ? 9.153 -8.090 -14.554 1.00 97.69 157 ARG A O 1
ATOM 1232 N N . ILE A 1 158 ? 11.286 -7.414 -14.871 1.00 97.75 158 ILE A N 1
ATOM 1233 C CA . ILE A 1 158 ? 11.591 -7.177 -13.456 1.00 97.75 158 ILE A CA 1
ATOM 1234 C C . ILE A 1 158 ? 10.715 -6.034 -12.932 1.00 97.75 158 ILE A C 1
ATOM 1236 O O . ILE A 1 158 ? 9.998 -6.245 -11.951 1.00 97.75 158 ILE A O 1
ATOM 1240 N N . ALA A 1 159 ? 10.683 -4.885 -13.615 1.00 98.19 159 ALA A N 1
ATOM 1241 C CA . ALA A 1 159 ? 9.892 -3.718 -13.218 1.00 98.19 159 ALA A CA 1
ATOM 1242 C C . ALA A 1 159 ? 8.394 -4.036 -13.086 1.00 98.19 159 ALA A C 1
ATOM 1244 O O . ALA A 1 159 ? 7.812 -3.844 -12.011 1.00 98.19 159 ALA A O 1
ATOM 1245 N N . ARG A 1 160 ? 7.785 -4.647 -14.116 1.00 98.31 160 ARG A N 1
ATOM 1246 C CA . ARG A 1 160 ? 6.383 -5.104 -14.070 1.00 98.31 160 ARG A CA 1
ATOM 1247 C C . ARG A 1 160 ? 6.102 -6.020 -12.886 1.00 98.31 160 ARG A C 1
ATOM 1249 O O . ARG A 1 160 ? 5.087 -5.875 -12.203 1.00 98.31 160 ARG A O 1
ATOM 1256 N N . THR A 1 161 ? 6.982 -6.994 -12.653 1.00 98.56 161 THR A N 1
ATOM 1257 C CA . THR A 1 161 ? 6.783 -7.997 -11.600 1.00 98.56 161 THR A CA 1
ATOM 1258 C C . THR A 1 161 ? 6.884 -7.366 -10.213 1.00 98.56 161 THR A C 1
ATOM 1260 O O . THR A 1 161 ? 6.063 -7.671 -9.344 1.00 98.56 161 THR A O 1
ATOM 1263 N N . GLN A 1 162 ? 7.839 -6.451 -10.002 1.00 98.69 162 GLN A N 1
ATOM 1264 C CA . GLN A 1 162 ? 7.957 -5.704 -8.747 1.00 98.69 162 GLN A CA 1
ATOM 1265 C C . GLN A 1 162 ? 6.707 -4.859 -8.496 1.00 98.69 162 GLN A C 1
ATOM 1267 O O . GLN A 1 162 ? 6.103 -4.973 -7.426 1.00 98.69 162 GLN A O 1
ATOM 1272 N N . TYR A 1 163 ? 6.261 -4.087 -9.491 1.00 98.62 163 TYR A N 1
ATOM 1273 C CA . TYR A 1 163 ? 5.039 -3.292 -9.387 1.00 98.62 163 TYR A CA 1
ATOM 1274 C C . TYR A 1 163 ? 3.806 -4.156 -9.066 1.00 98.62 163 TYR A C 1
ATOM 1276 O O . TYR A 1 163 ? 3.055 -3.855 -8.132 1.00 98.62 163 TYR A O 1
ATOM 1284 N N . ALA A 1 164 ? 3.600 -5.265 -9.782 1.00 98.69 164 ALA A N 1
ATOM 1285 C CA . ALA A 1 164 ? 2.462 -6.156 -9.556 1.00 98.69 164 ALA A CA 1
ATOM 1286 C C . ALA A 1 164 ? 2.473 -6.745 -8.133 1.00 98.69 164 ALA A C 1
ATOM 1288 O O . ALA A 1 164 ? 1.458 -6.719 -7.433 1.00 98.69 164 ALA A O 1
ATOM 1289 N N . CYS A 1 165 ? 3.633 -7.213 -7.666 1.00 98.69 165 CYS A N 1
ATOM 1290 C CA . CYS A 1 165 ? 3.803 -7.751 -6.317 1.00 98.69 165 CYS A CA 1
ATOM 1291 C C . CYS A 1 165 ? 3.499 -6.698 -5.237 1.00 98.69 165 CYS A C 1
ATOM 1293 O O . CYS A 1 165 ? 2.731 -6.950 -4.303 1.00 98.69 165 CYS A O 1
ATOM 1295 N N . LEU A 1 166 ? 4.069 -5.500 -5.373 1.00 98.75 166 LEU A N 1
ATOM 1296 C CA . LEU A 1 166 ? 3.936 -4.432 -4.384 1.00 98.75 166 LEU A CA 1
ATOM 1297 C C . LEU A 1 166 ? 2.537 -3.818 -4.380 1.00 98.75 1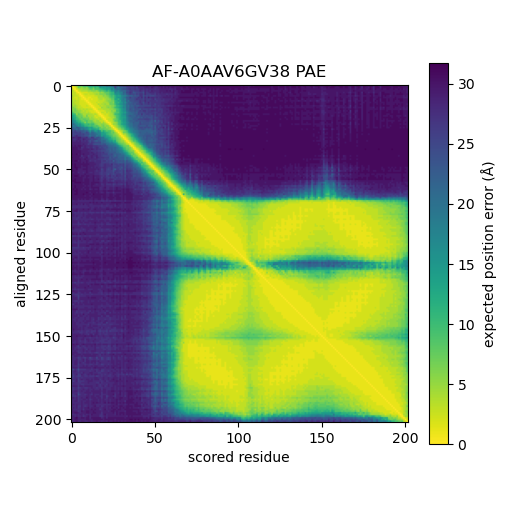66 LEU A C 1
ATOM 1299 O O . LEU A 1 166 ? 1.996 -3.548 -3.308 1.00 98.75 166 LEU A O 1
ATOM 1303 N N . SER A 1 167 ? 1.913 -3.660 -5.548 1.00 98.75 167 SER A N 1
ATOM 1304 C CA . SER A 1 167 ? 0.537 -3.171 -5.655 1.00 98.75 167 SER A CA 1
ATOM 1305 C C . SER A 1 167 ? -0.467 -4.142 -5.023 1.00 98.75 167 SER A C 1
ATOM 1307 O O . SER A 1 167 ? -1.395 -3.692 -4.349 1.00 98.75 167 SER A O 1
ATOM 1309 N N . ASN A 1 168 ? -0.254 -5.459 -5.153 1.00 98.75 168 ASN A N 1
ATOM 1310 C CA . ASN A 1 168 ? -1.011 -6.472 -4.409 1.00 98.75 168 ASN A CA 1
ATOM 1311 C C . ASN A 1 168 ? -0.801 -6.311 -2.898 1.00 98.75 168 ASN A C 1
ATOM 1313 O O . ASN A 1 168 ? -1.769 -6.133 -2.161 1.00 98.75 168 ASN A O 1
ATOM 1317 N N . GLY A 1 169 ? 0.455 -6.261 -2.444 1.00 98.62 169 GLY A N 1
ATOM 1318 C CA . GLY A 1 169 ? 0.771 -6.117 -1.021 1.00 98.62 169 GLY A CA 1
ATOM 1319 C C . GLY A 1 169 ? 0.208 -4.841 -0.380 1.00 98.62 169 GLY A C 1
ATOM 1320 O O . GLY A 1 169 ? -0.219 -4.880 0.778 1.00 98.62 169 GLY A O 1
ATOM 1321 N N . PHE A 1 170 ? 0.177 -3.736 -1.131 1.00 98.81 170 PHE A N 1
ATOM 1322 C CA . PHE A 1 170 ? -0.454 -2.475 -0.741 1.00 98.81 170 PHE A CA 1
ATOM 1323 C C . PHE A 1 170 ? -1.977 -2.598 -0.643 1.00 98.81 170 PHE A C 1
ATOM 1325 O O . PHE A 1 170 ? -2.560 -2.163 0.352 1.00 98.81 170 PHE A O 1
ATOM 1332 N N . ARG A 1 171 ? -2.629 -3.208 -1.646 1.00 98.81 171 ARG A N 1
ATOM 1333 C CA . ARG A 1 171 ? -4.082 -3.440 -1.618 1.00 98.81 171 ARG A CA 1
ATOM 1334 C C . ARG A 1 171 ? -4.483 -4.282 -0.412 1.00 98.81 171 ARG A C 1
ATOM 1336 O O . ARG A 1 171 ? -5.435 -3.910 0.268 1.00 98.81 171 ARG A O 1
ATOM 1343 N N . ASP A 1 172 ? -3.719 -5.324 -0.096 1.00 98.75 172 ASP A N 1
ATOM 1344 C CA . ASP A 1 172 ? -3.957 -6.156 1.086 1.00 98.75 172 ASP A CA 1
ATOM 1345 C C . ASP A 1 172 ? -3.836 -5.341 2.381 1.00 98.75 172 ASP A C 1
ATOM 1347 O O . ASP A 1 172 ? -4.724 -5.390 3.230 1.00 98.75 172 ASP A O 1
ATOM 1351 N N . ALA A 1 173 ? -2.786 -4.520 2.517 1.00 98.69 173 ALA A N 1
ATOM 1352 C CA . ALA A 1 173 ? -2.592 -3.671 3.696 1.00 98.69 173 ALA A CA 1
ATOM 1353 C C . ALA A 1 173 ? -3.731 -2.647 3.877 1.00 98.69 173 ALA A C 1
ATOM 1355 O O . ALA A 1 173 ? -4.186 -2.404 4.997 1.00 98.69 173 ALA A O 1
ATOM 1356 N N . MET A 1 174 ? -4.227 -2.069 2.780 1.00 98.62 174 MET A N 1
ATOM 1357 C CA . MET A 1 174 ? -5.366 -1.148 2.810 1.00 98.62 174 MET A CA 1
ATOM 1358 C C . MET A 1 174 ? -6.696 -1.857 3.082 1.00 98.62 174 MET A C 1
ATOM 1360 O O . MET A 1 174 ? -7.550 -1.307 3.780 1.00 98.62 174 MET A O 1
ATOM 1364 N N . ALA A 1 175 ? -6.884 -3.078 2.579 1.00 98.69 175 ALA A N 1
ATOM 1365 C CA . ALA A 1 175 ? -8.042 -3.899 2.921 1.00 98.69 175 ALA A CA 1
ATOM 1366 C C . ALA A 1 175 ? -8.051 -4.232 4.422 1.00 98.69 175 ALA A C 1
ATOM 1368 O O . ALA A 1 175 ? -9.079 -4.086 5.084 1.00 98.69 175 ALA A O 1
ATOM 1369 N N . ASP A 1 176 ? -6.888 -4.575 4.974 1.00 98.56 176 ASP A N 1
ATOM 1370 C CA . ASP A 1 176 ? -6.681 -4.806 6.401 1.00 98.56 176 ASP A CA 1
ATOM 1371 C C . ASP A 1 176 ? -7.014 -3.575 7.256 1.00 98.56 176 ASP A C 1
ATOM 1373 O O . ASP A 1 176 ? -7.708 -3.686 8.276 1.00 98.56 176 ASP A O 1
ATOM 1377 N N . TYR A 1 177 ? -6.547 -2.396 6.833 1.00 98.62 177 TYR A N 1
ATOM 1378 C CA . TYR A 1 177 ? -6.890 -1.119 7.457 1.00 98.62 177 TYR A CA 1
ATOM 1379 C C . TYR A 1 177 ? -8.408 -0.893 7.473 1.00 98.62 177 TYR A C 1
ATOM 1381 O O . TYR A 1 177 ? -8.993 -0.646 8.530 1.00 98.62 177 TYR A O 1
ATOM 1389 N N . ASN A 1 178 ? -9.062 -1.042 6.319 1.00 98.31 178 ASN A N 1
ATOM 1390 C CA . ASN A 1 178 ? -10.506 -0.853 6.196 1.00 98.31 178 ASN A CA 1
ATOM 1391 C C . ASN A 1 178 ? -11.284 -1.832 7.090 1.00 98.31 178 ASN A C 1
ATOM 1393 O O . ASN A 1 178 ? -12.252 -1.441 7.743 1.00 98.31 178 ASN A O 1
ATOM 1397 N N . ALA A 1 179 ? -10.842 -3.089 7.173 1.00 98.25 179 ALA A N 1
ATOM 1398 C CA . ALA A 1 179 ? -11.428 -4.081 8.068 1.00 98.25 179 ALA A CA 1
ATOM 1399 C C . ALA A 1 179 ? -11.267 -3.697 9.551 1.00 98.25 179 ALA A C 1
ATOM 1401 O O . ALA A 1 179 ? -12.202 -3.872 10.335 1.00 98.25 179 ALA A O 1
ATOM 1402 N N . ALA A 1 180 ? -10.115 -3.136 9.941 1.00 96.94 180 ALA A N 1
ATOM 1403 C CA . ALA A 1 180 ? -9.881 -2.659 11.305 1.00 96.94 180 ALA A CA 1
ATOM 1404 C C . ALA A 1 180 ? -10.830 -1.508 11.688 1.00 96.94 180 ALA A C 1
ATOM 1406 O O . ALA A 1 180 ? -11.412 -1.526 12.774 1.00 96.94 180 ALA A O 1
ATOM 1407 N N . GLU A 1 181 ? -11.024 -0.542 10.787 1.00 96.62 181 GLU A N 1
ATOM 1408 C CA . GLU A 1 181 ? -11.949 0.584 10.971 1.00 96.62 181 GLU A CA 1
ATOM 1409 C C . GLU A 1 181 ? -13.407 0.124 11.090 1.00 96.62 181 GLU A C 1
ATOM 1411 O O . GLU A 1 181 ? -14.127 0.553 11.996 1.00 96.62 181 GLU A O 1
ATOM 1416 N N . MET A 1 182 ? -13.848 -0.772 10.198 1.00 96.94 182 MET A N 1
ATOM 1417 C CA . MET A 1 182 ? -15.208 -1.320 10.238 1.00 96.94 182 MET A CA 1
ATOM 1418 C C . MET A 1 182 ? -15.457 -2.091 11.535 1.00 96.94 182 MET A C 1
ATOM 1420 O O . MET A 1 182 ? -16.423 -1.805 12.239 1.00 96.94 182 MET A O 1
ATOM 1424 N N . SER A 1 183 ? -14.539 -2.986 11.911 1.00 95.75 183 SER A N 1
ATOM 1425 C CA . SER A 1 183 ? -14.640 -3.763 13.150 1.00 95.75 183 SER A CA 1
ATOM 1426 C C . SER A 1 183 ? -14.705 -2.870 14.393 1.00 95.75 183 SER A C 1
ATOM 1428 O O . SER A 1 183 ? -15.537 -3.089 15.280 1.00 95.75 183 SER A O 1
ATOM 1430 N N . HIS A 1 184 ? -13.891 -1.810 14.454 1.00 93.88 184 HIS A N 1
ATOM 1431 C CA . HIS A 1 184 ? -13.943 -0.864 15.568 1.00 93.88 184 HIS A CA 1
ATOM 1432 C C . HIS A 1 184 ? -15.283 -0.122 15.631 1.00 93.88 184 HIS A C 1
ATOM 1434 O O . HIS A 1 184 ? -15.866 0.001 16.712 1.00 93.88 184 HIS A O 1
ATOM 1440 N N . ARG A 1 185 ? -15.808 0.321 14.482 1.00 94.62 185 ARG A N 1
ATOM 1441 C CA . ARG A 1 185 ? -17.110 0.994 14.389 1.00 94.62 185 ARG A CA 1
ATOM 1442 C C . ARG A 1 185 ? -18.249 0.090 14.854 1.00 94.62 185 ARG A C 1
ATOM 1444 O O . ARG A 1 185 ? -19.067 0.522 15.668 1.00 94.62 185 ARG A O 1
ATOM 1451 N N . ASP A 1 186 ? -18.278 -1.149 14.379 1.00 95.81 186 ASP A N 1
ATOM 1452 C CA . ASP A 1 186 ? -19.312 -2.124 14.730 1.00 95.81 186 ASP A CA 1
ATOM 1453 C C . ASP A 1 186 ? -19.256 -2.474 16.218 1.00 95.81 186 ASP A C 1
ATOM 1455 O O . ASP A 1 186 ? -20.283 -2.492 16.901 1.00 95.81 186 ASP A O 1
ATOM 1459 N N . THR A 1 187 ? -18.048 -2.647 16.757 1.00 92.25 187 THR A N 1
ATOM 1460 C CA . THR A 1 187 ? -17.858 -2.924 18.183 1.00 92.25 187 THR A CA 1
ATOM 1461 C C . THR A 1 187 ? -18.292 -1.743 19.053 1.00 92.25 187 THR A C 1
ATOM 1463 O O . THR A 1 187 ? -18.994 -1.936 20.049 1.00 92.25 187 THR A O 1
ATOM 1466 N N . CYS A 1 188 ? -17.950 -0.510 18.665 1.00 90.44 188 CYS A N 1
ATOM 1467 C CA . CYS A 1 188 ? -18.407 0.696 19.359 1.00 90.44 188 CYS A CA 1
ATOM 1468 C C . CYS A 1 188 ? -19.935 0.813 19.342 1.00 90.44 188 CYS A C 1
ATOM 1470 O O . CYS A 1 188 ? -20.543 1.106 20.373 1.00 90.44 188 CYS A O 1
ATOM 1472 N N . LYS A 1 189 ? -20.565 0.549 18.192 1.00 94.00 189 LYS A N 1
ATOM 1473 C CA . LYS A 1 189 ? -22.023 0.577 18.050 1.00 94.00 189 LYS A CA 1
ATOM 1474 C C . LYS A 1 189 ? -22.692 -0.448 18.968 1.00 94.00 189 LYS A C 1
ATOM 1476 O O . LYS A 1 189 ? -23.601 -0.086 19.711 1.00 94.00 189 LYS A O 1
ATOM 1481 N N . ALA A 1 190 ? -22.209 -1.691 18.971 1.00 92.62 190 ALA A N 1
ATOM 1482 C CA . ALA A 1 190 ? -22.732 -2.747 19.835 1.00 92.62 190 ALA A CA 1
ATOM 1483 C C . ALA A 1 190 ? -22.561 -2.417 21.327 1.00 92.62 190 ALA A C 1
ATOM 1485 O O . ALA A 1 190 ? -23.461 -2.670 22.125 1.00 92.62 190 ALA A O 1
ATOM 1486 N N . HIS A 1 191 ? -21.427 -1.821 21.711 1.00 89.94 191 HIS A N 1
ATOM 1487 C CA . HIS A 1 191 ? -21.193 -1.389 23.086 1.00 89.94 191 HIS A CA 1
ATOM 1488 C C . HIS A 1 191 ? -22.203 -0.319 23.521 1.00 89.94 191 HIS A C 1
ATOM 1490 O O . HIS A 1 191 ? -22.832 -0.460 24.566 1.00 89.94 191 HIS A O 1
ATOM 1496 N N . ILE A 1 192 ? -22.395 0.728 22.711 1.00 88.56 192 ILE A N 1
ATOM 1497 C CA . ILE A 1 192 ? -23.350 1.807 23.004 1.00 88.56 192 ILE A CA 1
ATOM 1498 C C . ILE A 1 192 ? -24.777 1.262 23.099 1.00 88.56 192 ILE A C 1
ATOM 1500 O O . ILE A 1 192 ? -25.491 1.600 24.040 1.00 88.56 192 ILE A O 1
ATOM 1504 N N . GLN A 1 193 ? -25.177 0.393 22.168 1.00 92.31 193 GLN A N 1
ATOM 1505 C CA . GLN A 1 193 ? -26.509 -0.205 22.172 1.00 92.31 193 GLN A CA 1
ATOM 1506 C C . GLN A 1 193 ? -26.776 -0.988 23.465 1.00 92.31 193 GLN A C 1
ATOM 1508 O O . GLN A 1 193 ? -27.799 -0.769 24.107 1.00 92.31 193 GLN A O 1
ATOM 1513 N N . ARG A 1 194 ? -25.825 -1.819 23.913 1.00 92.12 194 ARG A N 1
ATOM 1514 C CA . ARG A 1 194 ? -25.950 -2.532 25.196 1.00 92.12 194 ARG A CA 1
ATOM 1515 C C . ARG A 1 194 ? -26.072 -1.578 26.383 1.00 92.12 194 ARG A C 1
ATOM 1517 O O . ARG A 1 194 ? -26.865 -1.829 27.279 1.00 92.12 194 ARG A O 1
ATOM 1524 N N . GLN A 1 195 ? -25.307 -0.484 26.400 1.00 89.31 195 GLN A N 1
ATOM 1525 C CA . GLN A 1 195 ? -25.406 0.508 27.478 1.00 89.31 195 GLN A CA 1
ATOM 1526 C C . GLN A 1 195 ? -26.780 1.194 27.498 1.00 89.31 195 GLN A C 1
ATOM 1528 O O . GLN A 1 195 ? -27.337 1.404 28.571 1.00 89.31 195 GLN A O 1
ATOM 1533 N N . MET A 1 196 ? -27.364 1.485 26.330 1.00 91.25 196 MET A N 1
ATOM 1534 C CA . MET A 1 196 ? -28.725 2.030 26.236 1.00 91.25 196 MET A CA 1
ATOM 1535 C C . MET A 1 196 ? -29.784 1.034 26.726 1.00 91.25 196 MET A C 1
ATOM 1537 O O . MET A 1 196 ? -30.697 1.429 27.444 1.00 91.25 196 MET A O 1
ATOM 1541 N N . GLU A 1 197 ? -29.653 -0.249 26.378 1.00 92.94 197 GLU A N 1
ATOM 1542 C CA . GLU A 1 197 ? -30.568 -1.313 26.820 1.00 92.94 197 GLU A CA 1
ATOM 1543 C C . GLU A 1 197 ? -30.529 -1.540 28.339 1.00 92.94 197 GLU A C 1
ATOM 1545 O O . GLU A 1 197 ? -31.545 -1.904 28.925 1.00 92.94 197 GLU A O 1
ATOM 1550 N N . ILE A 1 198 ? -29.373 -1.328 28.977 1.00 90.25 198 ILE A N 1
ATOM 1551 C CA . ILE A 1 198 ? -29.227 -1.426 30.436 1.00 90.25 198 ILE A CA 1
ATOM 1552 C C . ILE A 1 198 ? -29.900 -0.235 31.129 1.00 90.25 198 ILE A C 1
ATOM 1554 O O . ILE A 1 198 ? -30.647 -0.440 32.077 1.00 90.25 198 ILE A O 1
ATOM 1558 N N . VAL A 1 199 ? -29.667 0.993 30.650 1.00 87.31 199 VAL A N 1
ATOM 1559 C CA . VAL A 1 199 ? -30.215 2.220 31.265 1.00 87.31 199 VAL A CA 1
ATOM 1560 C C . VAL A 1 199 ? -31.724 2.366 31.032 1.00 87.31 199 VAL A C 1
ATOM 1562 O O . VAL A 1 199 ? -32.423 2.904 31.879 1.00 87.31 199 VAL A O 1
ATOM 1565 N N . GLY A 1 200 ? -32.247 1.899 29.895 1.00 74.31 200 GLY A N 1
ATOM 1566 C CA . GLY A 1 200 ? -33.671 2.001 29.548 1.00 74.31 200 GLY A CA 1
ATOM 1567 C C . GLY A 1 200 ? -34.570 0.913 30.145 1.00 74.31 200 GLY A C 1
ATOM 1568 O O . GLY A 1 200 ? -35.711 0.781 29.704 1.00 74.31 200 GLY A O 1
ATOM 1569 N N . ARG A 1 201 ? -34.057 0.090 31.069 1.00 67.88 201 ARG A N 1
ATOM 1570 C CA . ARG A 1 201 ? -34.793 -1.022 31.695 1.00 67.88 201 ARG A CA 1
ATOM 1571 C C . ARG A 1 201 ? -35.335 -0.694 33.095 1.00 67.88 201 ARG A C 1
ATOM 1573 O O . ARG A 1 201 ? -35.903 -1.589 33.719 1.00 67.88 201 ARG A O 1
ATOM 1580 N N . ASP A 1 202 ? -35.195 0.560 33.525 1.00 52.09 202 ASP A N 1
ATOM 1581 C CA . ASP A 1 202 ? -35.758 1.127 34.758 1.00 52.09 202 ASP A CA 1
ATOM 1582 C C . ASP A 1 202 ? -37.021 1.964 34.487 1.00 52.09 202 ASP A C 1
ATOM 1584 O O . ASP A 1 202 ? -37.043 2.712 33.478 1.00 52.09 202 ASP A O 1
#

pLDDT: mean 80.29, std 21.14, range [36.25, 98.81]

Nearest PDB structures (foldseek):
  3lg7-assembly1_B  TM=9.514E-01  e=3.746E-04  synthetic construct
  7udc-assembly1_B  TM=7.672E-01  e=1.021E-04  Rattus norvegicus
  3g67-assembly1_A  TM=4.919E-01  e=2.854E+00  Thermotoga maritima

Foldseek 3Di:
DVVVVVVVVVVVVVVVVVVVVVVVVPDDDDDDDDDDDDDDDDDDPPDDDPPPPPPPPDPPPPPPPPPCPVLLVVLVVLLVVLVVLLVVLLVLLVVLLVLLVCCVVPVPCNPVSVVVSVVSLVVSVVSLVVSVVSLVVLVVSLVVCCVVVNCPDPSSVSSVVSSVVSVVSSVVSVVSSVVSVVVSVVVVVVVVVVVCVVVVPD

Radius of gyration: 34.38 Å; Cα contacts (8 Å, |Δi|>4): 94; chains: 1; bounding box: 62×86×75 Å

InterPro domains:
  IPR006011 Syntaxin, N-terminal domain [PF00804] (71-201)
  IPR006011 Syntaxin, N-terminal domain [SM00503] (67-189)
  IPR010989 SNARE [SSF47661] (73-190)